Protein 4MN7 (pdb70)

CATH classification: 3.30.450.40

Radius of gyration: 21.07 Å; Cα contacts (8 Å, |Δi|>4): 614; chains: 2; bounding box: 35×66×47 Å

Seconda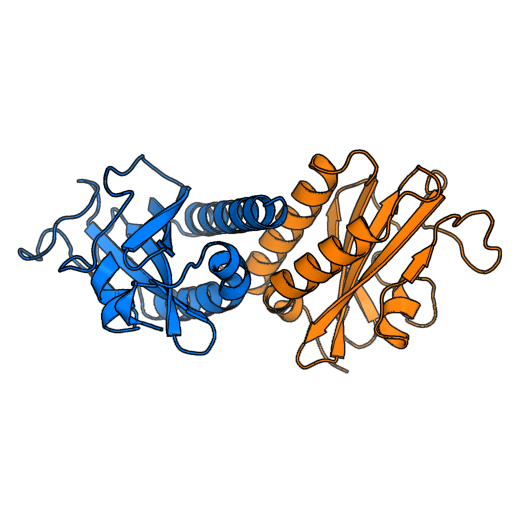ry structure (DSSP, 8-state):
-HHHHHHHHHHHHHHHHHHHH-TT--EEEEEEEETTEEEEEEEESS--S-SEE-SSSSHHHHHHHHTS-EEES-STT-TT---SSTT--EEEEEEEEETTEEEEEEEEEESSTT---HHHHHHHHHHHHHHHHHHHTT-B----GGG-/--HHHHHHHHHHHHHHHHHHH-TT--EEEEEEEETTEEEEEEEESS--S-SEE-TTSHHHHHHHHHTS-EEES-GGG-TT---SSTT--EEEEEEEEETTEEEEEEEEEESSTT---HHHHHHHHHHHHHHHHHHHTT-B--

Organism: Thermoplasma acidophilum (strain ATCC 25905 / DSM 1728 / JCM 9062 / NBRC 15155 / AMRC-C165) (NCBI:txid273075)

B-factor: mean 45.86, std 13.98, range [25.49, 110.36]

InterPro domains:
  IPR003018 GAF domain [PF13185] (11-133)
  IPR029016 GAF-like domain superfamily [G3DSA:3.30.450.40] (1-141)

Nearest PDB structures (foldseek):
  4mn7-assembly1_B  TM=9.964E-01  e=3.707E-28  Thermoplasma acidophilum DSM 1728
  4mmn-assembly2_E  TM=9.813E-01  e=2.007E-27  Thermoplasma acidophilum DSM 1728
  3mmh-assembly1_B  TM=8.942E-01  e=9.524E-12  Neisseria meningitidis 8013
  3ksf-assembly2_D  TM=8.677E-01  e=4.015E-11  Staphylococcus aureus subsp. aureus MRSA252
  3rfb-assembly1_A  TM=8.365E-01  e=2.591E-11  Streptococcus pneumoniae R6

Solvent-accessible surface area: 14097 Å² total

Structure (mmCIF, N/CA/C/O backbone):
data_4MN7
#
_entry.id   4MN7
#
_cell.length_a   120.080
_cell.length_b   120.080
_cell.length_c   66.911
_cell.angle_alpha   90.00
_cell.angle_beta   90.00
_cell.angle_gamma   90.00
#
_symmetry.space_group_name_H-M   'P 41 21 2'
#
loop_
_entity.id
_entity.type
_entity.pdbx_description
1 polymer 'Putative uncharacterized protein Ta0848'
2 non-polymer 'METHIONINE SULFOXIDE'
3 water water
#
loop_
_atom_site.group_PDB
_atom_site.id
_atom_site.type_symbol
_atom_site.label_atom_id
_atom_site.label_alt_id
_atom_site.label_comp_id
_atom_site.label_asym_id
_atom_site.label_entity_id
_atom_site.label_seq_id
_atom_site.pdbx_PDB_ins_code
_atom_site.Cartn_x
_atom_site.Cartn_y
_atom_site.Cartn_z
_atom_site.occupancy
_atom_site.B_iso_or_equiv
_atom_site.auth_seq_id
_atom_site.auth_comp_id
_atom_site.auth_asym_id
_atom_site.auth_atom_id
_atom_site.pdbx_PDB_model_num
ATOM 1 N N . MET A 1 1 ? -29.772 6.399 -8.447 1.00 81.61 1 MET A N 1
ATOM 2 C CA . MET A 1 1 ? -30.085 7.876 -8.585 1.00 90.53 1 MET A CA 1
ATOM 3 C C . MET A 1 1 ? -29.410 8.762 -7.483 1.00 86.80 1 MET A C 1
ATOM 4 O O . MET A 1 1 ? -29.164 8.345 -6.344 1.00 73.73 1 MET A O 1
ATOM 9 N N . ASP A 1 2 ? -29.073 9.987 -7.868 1.00 91.87 2 ASP A N 1
ATOM 10 C CA . ASP A 1 2 ? -28.711 11.017 -6.902 1.00 82.33 2 ASP A CA 1
ATOM 11 C C . ASP A 1 2 ? -29.856 11.146 -5.867 1.00 67.58 2 ASP A C 1
ATOM 12 O O . ASP A 1 2 ? -29.572 11.105 -4.663 1.00 51.78 2 ASP A O 1
ATOM 17 N N . LEU A 1 3 ? -31.116 11.254 -6.342 1.00 65.05 3 LEU A N 1
ATOM 18 C CA . LEU A 1 3 ? -32.343 11.200 -5.479 1.00 60.82 3 LEU A CA 1
ATOM 19 C C . LEU A 1 3 ? -32.555 9.951 -4.619 1.00 55.52 3 LEU A C 1
ATOM 20 O O . LEU A 1 3 ? -33.050 10.063 -3.470 1.00 45.63 3 LEU A O 1
ATOM 25 N N . LYS A 1 4 ? -32.253 8.769 -5.167 1.00 46.04 4 LYS A N 1
ATOM 26 C CA . LYS A 1 4 ? -32.244 7.577 -4.347 1.00 39.02 4 LYS A CA 1
ATOM 27 C C . LYS A 1 4 ? -31.216 7.674 -3.281 1.00 37.92 4 LYS A C 1
ATOM 28 O O . LYS A 1 4 ? -31.454 7.244 -2.151 1.00 35.53 4 LYS A O 1
ATOM 34 N N . GLU A 1 5 ? -30.024 8.183 -3.593 1.00 37.87 5 GLU A N 1
ATOM 35 C CA . GLU A 1 5 ? -29.047 8.271 -2.541 1.00 43.31 5 GLU A CA 1
ATOM 36 C C . GLU A 1 5 ? -29.429 9.352 -1.519 1.00 43.26 5 GLU A C 1
ATOM 37 O O . GLU A 1 5 ? -29.187 9.181 -0.356 1.00 41.69 5 GLU A O 1
ATOM 43 N N . PHE A 1 6 ? -30.063 10.430 -1.968 1.00 41.49 6 PHE A N 1
ATOM 44 C CA . PHE A 1 6 ? -30.599 11.424 -1.074 1.00 38.37 6 PHE A CA 1
ATOM 45 C C . PHE A 1 6 ? -31.685 10.795 -0.168 1.00 36.26 6 PHE A C 1
ATOM 46 O O . PHE A 1 6 ? -31.615 10.906 1.045 1.00 37.20 6 PHE A O 1
ATOM 54 N N . ALA A 1 7 ? -32.602 10.047 -0.772 1.00 36.85 7 ALA A N 1
ATOM 55 C CA . ALA A 1 7 ? -33.650 9.372 -0.016 1.00 36.65 7 ALA A CA 1
ATOM 56 C C . ALA A 1 7 ? -33.084 8.413 0.981 1.00 38.85 7 ALA A C 1
ATOM 57 O O . ALA A 1 7 ? -33.578 8.308 2.136 1.00 37.54 7 ALA A O 1
ATOM 59 N N . ARG A 1 8 ? -32.066 7.672 0.568 1.00 34.94 8 ARG A N 1
ATOM 60 C CA . ARG A 1 8 ? -31.491 6.703 1.508 1.00 35.11 8 ARG A CA 1
ATOM 61 C C . ARG A 1 8 ? -30.852 7.381 2.698 1.00 36.55 8 ARG A C 1
ATOM 62 O O . ARG A 1 8 ? -30.960 6.851 3.820 1.00 37.07 8 ARG A O 1
ATOM 70 N N . SER A 1 9 ? -30.203 8.559 2.494 1.00 40.70 9 SER A N 1
ATOM 71 C CA . SER A 1 9 ? -29.629 9.267 3.644 1.00 37.74 9 SER A CA 1
ATOM 72 C C . SER A 1 9 ? -30.739 9.813 4.580 1.00 37.70 9 SER A C 1
ATOM 73 O O . SER A 1 9 ? -30.564 9.802 5.800 1.00 36.88 9 SER A O 1
ATOM 76 N N . GLN A 1 10 ? -31.860 10.278 4.020 1.00 35.28 10 GLN A N 1
ATOM 77 C CA . GLN A 1 10 ? -33.034 10.645 4.851 1.00 34.25 10 GLN A CA 1
ATOM 78 C C . GLN A 1 10 ? -33.529 9.479 5.687 1.00 33.11 10 GLN A C 1
ATOM 79 O O . GLN A 1 10 ? -33.753 9.609 6.871 1.00 31.29 10 GLN A O 1
ATOM 85 N N . MET A 1 11 ? -33.721 8.327 5.064 1.00 34.11 11 MET A N 1
ATOM 86 C CA . MET A 1 11 ? -34.209 7.131 5.778 1.00 34.49 11 MET A CA 1
ATOM 87 C C . MET A 1 11 ? -33.230 6.722 6.860 1.00 30.31 11 MET A C 1
ATOM 88 O O . MET A 1 11 ? -33.586 6.363 7.986 1.00 31.63 11 MET A O 1
ATOM 93 N N . GLN A 1 12 ? -31.973 6.763 6.505 1.00 34.70 12 GLN A N 1
ATOM 94 C CA . GLN A 1 12 ? -30.915 6.486 7.475 1.00 38.03 12 GLN A CA 1
ATOM 95 C C . GLN A 1 12 ? -30.941 7.418 8.697 1.00 38.16 12 GLN A C 1
ATOM 96 O O . GLN A 1 12 ? -30.930 6.978 9.864 1.00 38.62 12 GLN A O 1
ATOM 102 N N . ALA A 1 13 ? -31.076 8.711 8.424 1.00 36.56 13 ALA A N 1
ATOM 103 C CA . ALA A 1 13 ? -31.218 9.733 9.495 1.00 40.60 13 ALA A CA 1
ATOM 104 C C . ALA A 1 13 ? -32.502 9.471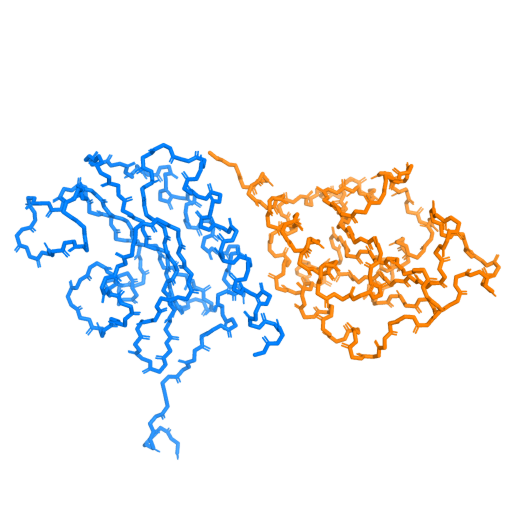 10.306 1.00 35.37 13 ALA A C 1
ATOM 105 O O . ALA A 1 13 ? -32.491 9.582 11.524 1.00 32.39 13 ALA A O 1
ATOM 107 N N . ALA A 1 14 ? -33.589 9.085 9.639 1.00 33.32 14 ALA A N 1
ATOM 108 C CA . ALA A 1 14 ? -34.815 8.702 10.381 1.00 34.63 14 ALA A CA 1
ATOM 109 C C . ALA A 1 14 ? -34.596 7.485 11.323 1.00 31.40 14 ALA A C 1
ATOM 110 O O . ALA A 1 14 ? -35.040 7.463 12.483 1.00 31.01 14 ALA A O 1
ATOM 112 N N . CYS A 1 15 ? -33.938 6.443 10.828 1.00 30.41 15 CYS A N 1
ATOM 113 C CA . CYS A 1 15 ? -33.634 5.275 11.704 1.00 34.06 15 CYS A CA 1
ATOM 114 C C . CYS A 1 15 ? -32.765 5.713 12.896 1.00 36.38 15 CYS A C 1
ATOM 115 O O . CYS A 1 15 ? -32.953 5.276 13.975 1.00 38.14 15 CYS A O 1
ATOM 118 N N . GLN A 1 16 ? -31.840 6.638 12.683 1.00 42.31 16 GLN A N 1
ATOM 119 C CA . GLN A 1 16 ? -30.954 7.096 13.731 1.00 40.93 16 GLN A CA 1
ATOM 120 C C . GLN A 1 16 ? -31.743 7.890 14.777 1.00 40.77 16 GLN A C 1
ATOM 121 O O . GLN A 1 16 ? -31.629 7.624 15.965 1.00 35.26 16 GLN A O 1
ATOM 127 N N . TYR A 1 17 ? -32.520 8.889 14.347 1.00 31.07 17 TYR A N 1
ATOM 128 C CA . TYR A 1 17 ? -33.413 9.545 15.255 1.00 32.46 17 TYR A CA 1
ATOM 129 C C . TYR A 1 17 ? -34.301 8.564 16.017 1.00 33.08 17 TYR A C 1
ATOM 130 O O . TYR A 1 17 ? -34.447 8.619 17.245 1.00 35.42 17 TYR A O 1
ATOM 139 N N . LEU A 1 18 ? -34.931 7.640 15.313 1.00 35.08 18 LEU A N 1
ATOM 140 C CA . LEU A 1 18 ? -35.828 6.709 16.025 1.00 32.73 18 LEU A CA 1
ATOM 141 C C . LEU A 1 18 ? -35.118 5.903 17.132 1.00 34.77 18 LEU A C 1
ATOM 142 O O . LEU A 1 18 ? -35.674 5.638 18.196 1.00 33.40 18 LEU A O 1
ATOM 147 N N . LYS A 1 19 ? -33.909 5.467 16.837 1.00 40.30 19 LYS A N 1
ATOM 148 C CA . LYS A 1 19 ? -33.161 4.628 17.770 1.00 39.25 19 LYS A CA 1
ATOM 149 C C . LYS A 1 19 ? -32.572 5.448 18.906 1.00 38.41 19 LYS A C 1
ATOM 150 O O . LYS A 1 19 ? -32.744 5.119 20.060 1.00 40.66 19 LYS A O 1
ATOM 156 N N . GLU A 1 20 ? -31.931 6.562 18.589 1.00 46.28 20 GLU A N 1
ATOM 157 C CA . GLU A 1 20 ? -31.430 7.490 19.639 1.00 44.32 20 GLU A CA 1
ATOM 158 C C . GLU A 1 20 ? -32.515 8.084 20.509 1.00 43.63 20 GLU A C 1
ATOM 159 O O . GLU A 1 20 ? -32.279 8.345 21.661 1.00 45.53 20 GLU A O 1
ATOM 165 N N . LYS A 1 21 ? -33.685 8.408 19.977 1.00 43.08 21 LYS A N 1
ATOM 166 C CA . LYS A 1 21 ? -34.643 9.115 20.844 1.00 38.86 21 LYS A CA 1
ATOM 167 C C . LYS A 1 21 ? -35.551 8.256 21.620 1.00 38.74 21 LYS A C 1
ATOM 168 O O . LYS A 1 21 ? -36.328 8.774 22.401 1.00 39.25 21 LYS A O 1
ATOM 174 N N . ASN A 1 22 ? -35.493 6.951 21.421 1.00 34.63 22 ASN A N 1
ATOM 175 C CA . ASN A 1 22 ? -36.440 6.075 22.105 1.00 38.48 22 ASN A CA 1
ATOM 176 C C . ASN A 1 22 ? -35.636 4.983 22.756 1.00 42.01 22 ASN A C 1
ATOM 177 O O . ASN A 1 22 ? -34.966 4.208 22.076 1.00 48.03 22 ASN A O 1
ATOM 182 N N . PRO A 1 23 ? -35.672 4.930 24.085 1.00 52.90 23 PRO A N 1
ATOM 183 C CA . PRO A 1 23 ? -34.816 3.990 24.818 1.00 49.14 23 PRO A CA 1
ATOM 184 C C . PRO A 1 23 ? -35.109 2.508 24.576 1.00 38.53 23 PRO A C 1
ATOM 185 O O . PRO A 1 23 ? -34.217 1.702 24.696 1.00 42.51 23 PRO A O 1
ATOM 189 N N . LYS A 1 24 ? -36.339 2.158 24.257 1.00 44.99 24 LYS A N 1
ATOM 190 C CA . LYS A 1 24 ? -36.702 0.763 24.003 1.00 42.62 24 LYS A CA 1
ATOM 191 C C . LYS A 1 24 ? -36.487 0.330 22.537 1.00 41.85 24 LYS A C 1
ATOM 192 O O . LYS A 1 24 ? -36.668 -0.833 22.205 1.00 49.29 24 LYS A O 1
ATOM 198 N N . TYR A 1 25 ? -36.159 1.263 21.647 1.00 46.10 25 TYR A N 1
ATOM 199 C CA . TYR A 1 25 ? -36.050 0.941 20.231 1.00 38.54 25 TYR A CA 1
ATOM 200 C C . TYR A 1 25 ? -34.632 0.503 20.014 1.00 38.61 25 TYR A C 1
ATOM 201 O O . TYR A 1 25 ? -33.751 1.327 20.065 1.00 37.94 25 TYR A O 1
ATOM 210 N N . ASP A 1 26 ? -34.409 -0.795 19.761 1.00 35.50 26 ASP A N 1
ATOM 211 C CA . ASP A 1 26 ? -33.052 -1.345 19.618 1.00 35.52 26 ASP A CA 1
ATOM 212 C C . ASP A 1 26 ? -32.570 -1.602 18.202 1.00 39.90 26 ASP A C 1
ATOM 213 O O . ASP A 1 26 ? -31.396 -1.636 17.994 1.00 37.38 26 ASP A O 1
ATOM 218 N N . TRP A 1 27 ? -33.487 -1.737 17.230 1.00 39.77 27 TRP A N 1
ATOM 219 C CA . TRP A 1 27 ? -33.175 -1.921 15.836 1.00 33.24 27 TRP A CA 1
ATOM 220 C C . TRP A 1 27 ? -34.282 -1.215 15.065 1.00 31.12 27 TRP A C 1
ATOM 221 O O . TRP A 1 27 ? -35.448 -1.379 15.346 1.00 35.33 27 TRP A O 1
ATOM 232 N N . VAL A 1 28 ? -33.893 -0.400 14.114 1.00 34.01 28 VAL A N 1
ATOM 233 C CA . VAL A 1 28 ? -34.804 0.279 13.249 1.00 30.82 28 VAL A CA 1
ATOM 234 C C . VAL A 1 28 ? -34.424 0.090 11.804 1.00 34.75 28 VAL A C 1
ATOM 235 O O . VAL A 1 28 ? -33.292 0.319 11.423 1.00 34.70 28 VAL A O 1
ATOM 239 N N . GLY A 1 29 ? -35.389 -0.316 11.007 1.00 32.42 29 GLY A N 1
ATOM 240 C CA . GLY A 1 29 ? -35.184 -0.464 9.576 1.00 36.28 29 GLY A CA 1
ATOM 241 C C . GLY A 1 29 ? -36.349 -0.098 8.695 1.00 33.26 29 GLY A C 1
ATOM 242 O O . GLY A 1 29 ? -37.509 -0.177 9.102 1.00 31.76 29 GLY A O 1
ATOM 243 N N . PHE A 1 30 ? -36.008 0.297 7.466 1.00 33.09 30 PHE A N 1
ATOM 244 C CA . PHE A 1 30 ? -36.949 0.493 6.436 1.00 34.28 30 PHE A CA 1
ATOM 245 C C . PHE A 1 30 ? -36.786 -0.613 5.411 1.00 36.36 30 PHE A C 1
ATOM 246 O O . PHE A 1 30 ? -35.698 -0.762 4.757 1.00 33.54 30 PHE A O 1
ATOM 254 N N . TYR A 1 31 ? -37.892 -1.335 5.239 1.00 30.65 31 TYR A N 1
ATOM 255 C CA . TYR A 1 31 ? -38.035 -2.281 4.172 1.00 34.34 31 TYR A CA 1
ATOM 256 C C . TYR A 1 31 ? -38.904 -1.685 3.116 1.00 32.88 31 TYR A C 1
ATOM 257 O O . TYR A 1 31 ? -39.913 -1.052 3.439 1.00 31.06 31 TYR A O 1
ATOM 266 N N . VAL A 1 32 ? -38.542 -1.911 1.854 1.00 31.18 32 VAL A N 1
ATOM 267 C CA . VAL A 1 32 ? -39.311 -1.344 0.766 1.00 31.58 32 VAL A CA 1
ATOM 268 C C . VAL A 1 32 ? -39.686 -2.431 -0.208 1.00 30.68 32 VAL A C 1
ATOM 269 O O . VAL A 1 32 ? -38.891 -3.337 -0.419 1.00 32.96 32 VAL A O 1
ATOM 273 N N . LEU A 1 33 ? -40.878 -2.340 -0.804 1.00 29.97 33 LEU A N 1
ATOM 274 C CA . LEU A 1 33 ? -41.312 -3.335 -1.805 1.00 32.38 33 LEU A CA 1
ATOM 275 C C . LEU A 1 33 ? -40.692 -3.051 -3.144 1.00 32.54 33 LEU A C 1
ATOM 276 O O . LEU A 1 33 ? -40.853 -1.952 -3.693 1.00 29.07 33 LEU A O 1
ATOM 281 N N . GLU A 1 34 ? -39.948 -4.036 -3.658 1.00 32.09 34 GLU A N 1
ATOM 282 C CA . GLU A 1 34 ? -39.257 -3.914 -4.890 1.00 35.92 34 GLU A CA 1
ATOM 283 C C . GLU A 1 34 ? -39.564 -5.206 -5.607 1.00 39.90 34 GLU A C 1
ATOM 284 O O . GLU A 1 34 ? -39.228 -6.260 -5.082 1.00 33.15 34 GLU A O 1
ATOM 290 N N . HIS A 1 35 ? -40.265 -5.122 -6.735 1.00 39.53 35 HIS A N 1
ATOM 291 C CA . HIS A 1 35 ? -40.667 -6.300 -7.536 1.00 37.01 35 HIS A CA 1
ATOM 292 C C . HIS A 1 35 ? -41.337 -7.390 -6.693 1.00 38.76 35 HIS A C 1
ATOM 293 O O . HIS A 1 35 ? -41.090 -8.602 -6.843 1.00 39.74 35 HIS A O 1
ATOM 300 N N . GLY A 1 36 ? -42.180 -6.954 -5.785 1.00 33.74 36 GLY A N 1
ATOM 301 C CA . GLY A 1 36 ? -43.018 -7.890 -5.032 1.00 35.92 36 GLY A CA 1
ATOM 302 C C . GLY A 1 36 ? -42.331 -8.581 -3.890 1.00 36.51 36 GLY A C 1
ATOM 303 O O . GLY A 1 36 ? -42.857 -9.518 -3.340 1.00 34.74 36 GLY A O 1
ATOM 304 N N . LYS A 1 37 ? -41.157 -8.093 -3.518 1.00 31.63 37 LYS A N 1
ATOM 305 C CA . LYS A 1 37 ? -40.490 -8.553 -2.348 1.00 34.79 37 LYS A CA 1
ATOM 306 C C . LYS A 1 37 ? -39.941 -7.394 -1.506 1.00 32.98 37 LYS A C 1
ATOM 307 O O . LYS A 1 37 ? -39.548 -6.325 -2.030 1.00 36.67 37 LYS A O 1
ATOM 313 N N . LEU A 1 38 ? -39.908 -7.588 -0.200 1.00 30.72 38 LEU A N 1
ATOM 314 C CA . LEU A 1 38 ? -39.347 -6.600 0.703 1.00 34.21 38 LEU A CA 1
ATOM 315 C C . LEU A 1 38 ? -37.813 -6.577 0.629 1.00 37.83 38 LEU A C 1
ATOM 316 O O . LEU A 1 38 ? -37.185 -7.615 0.717 1.00 37.29 38 LEU A O 1
ATOM 321 N N . LYS A 1 39 ? -37.241 -5.369 0.537 1.00 34.93 39 LYS A N 1
ATOM 322 C CA . LYS A 1 39 ? -35.823 -5.150 0.544 1.00 35.71 39 LYS A CA 1
ATOM 323 C C . LYS A 1 39 ? -35.402 -4.125 1.589 1.00 35.21 39 LYS A C 1
ATOM 324 O O . LYS A 1 39 ? -35.858 -3.033 1.564 1.00 34.51 39 LYS A O 1
ATOM 330 N N . LEU A 1 40 ? -34.514 -4.485 2.495 1.00 33.63 40 LEU A N 1
ATOM 331 C CA . LEU A 1 40 ? -34.010 -3.517 3.489 1.00 33.96 40 LEU A CA 1
ATOM 332 C C . LEU A 1 40 ? -33.167 -2.453 2.814 1.00 34.34 40 LEU A C 1
ATOM 333 O O . LEU A 1 40 ? -32.149 -2.747 2.210 1.00 37.93 40 LEU A O 1
ATOM 338 N N . GLU A 1 41 ? -33.581 -1.197 2.882 1.00 32.15 41 GLU A N 1
ATOM 339 C CA . GLU A 1 41 ? -32.793 -0.149 2.270 1.00 31.67 41 GLU A CA 1
ATOM 340 C C . GLU A 1 41 ? -32.071 0.791 3.264 1.00 32.69 41 GLU A C 1
ATOM 341 O O . GLU A 1 41 ? -31.200 1.535 2.886 1.00 34.72 41 GLU A O 1
ATOM 347 N N . ALA A 1 42 ? -32.443 0.748 4.516 1.00 34.11 42 ALA A N 1
ATOM 348 C CA . ALA A 1 42 ? -31.746 1.489 5.544 1.00 33.48 42 ALA A CA 1
ATOM 349 C C . ALA A 1 42 ? -32.087 0.882 6.869 1.00 32.82 42 ALA A C 1
ATOM 350 O O . ALA A 1 42 ? -33.231 0.390 7.087 1.00 35.12 42 ALA A O 1
ATOM 352 N N . PHE A 1 43 ? -31.115 0.921 7.776 1.00 32.96 43 PHE A N 1
ATOM 353 C CA . PHE A 1 43 ? -31.313 0.520 9.172 1.00 38.16 43 PHE A CA 1
ATOM 354 C C . PHE A 1 43 ? -30.242 1.047 10.110 1.00 39.96 43 PHE A C 1
ATOM 355 O O . PHE A 1 43 ? -29.132 1.296 9.695 1.00 39.25 43 PHE A O 1
ATOM 363 N N . VAL A 1 44 ? -30.573 1.109 11.384 1.00 37.21 44 VAL A N 1
ATOM 364 C CA . VAL A 1 44 ? -29.581 1.288 12.424 1.00 40.77 44 VAL A CA 1
ATOM 365 C C . VAL A 1 44 ? -29.720 0.189 13.414 1.00 39.29 44 VAL A C 1
ATOM 366 O O . VAL A 1 44 ? -30.840 -0.188 13.813 1.00 38.09 44 VAL A O 1
ATOM 370 N N . GLY A 1 45 ? -28.564 -0.323 13.823 1.00 39.97 45 GLY A N 1
ATOM 371 C CA . GLY A 1 45 ? -28.457 -1.375 14.841 1.00 34.72 45 GLY A CA 1
ATOM 372 C C . GLY A 1 45 ? -27.600 -2.526 14.313 1.00 36.40 45 GLY A C 1
ATOM 373 O O . GLY A 1 45 ? -26.918 -2.384 13.305 1.00 45.60 45 GLY A O 1
ATOM 374 N N . GLU A 1 46 ? -27.701 -3.675 14.960 1.00 42.19 46 GLU A N 1
ATOM 375 C CA . GLU A 1 46 ? -26.973 -4.900 14.575 1.00 48.18 46 GLU A CA 1
ATOM 376 C C . GLU A 1 46 ? -27.391 -5.395 13.172 1.00 53.80 46 GLU A C 1
ATOM 377 O O . GLU A 1 46 ? -28.536 -5.193 12.729 1.00 49.01 46 GLU A O 1
ATOM 383 N N . LYS A 1 47 ? -26.477 -6.080 12.494 1.00 56.60 47 LYS A N 1
ATOM 384 C CA . LYS A 1 47 ? -26.724 -6.653 11.173 1.00 49.75 47 LYS A CA 1
ATOM 385 C C . LYS A 1 47 ? -27.789 -7.685 11.184 1.00 46.25 47 LYS A C 1
ATOM 386 O O . LYS A 1 47 ? -27.809 -8.556 12.055 1.00 49.11 47 LYS A O 1
ATOM 392 N N . THR A 1 48 ? -28.694 -7.626 10.222 1.00 39.91 48 THR A N 1
ATOM 393 C CA . THR A 1 48 ? -29.730 -8.675 10.156 1.00 43.24 48 THR A CA 1
ATOM 394 C C . THR A 1 48 ? -29.403 -9.593 9.009 1.00 39.79 48 THR A C 1
ATOM 395 O O . THR A 1 48 ? -28.763 -9.182 8.053 1.00 43.24 48 THR A O 1
ATOM 399 N N . ASP A 1 49 ? -29.839 -10.831 9.116 1.00 41.96 49 ASP A N 1
ATOM 400 C CA . ASP A 1 49 ? -29.740 -11.779 8.012 1.00 48.40 49 ASP A CA 1
ATOM 401 C C . ASP A 1 49 ? -30.911 -11.643 7.016 1.00 53.57 49 ASP A C 1
ATOM 402 O O . ASP A 1 49 ? -30.864 -12.217 5.919 1.00 51.65 49 ASP A O 1
ATOM 407 N N . HIS A 1 50 ? -31.958 -10.898 7.409 1.00 41.29 50 HIS A N 1
ATOM 408 C CA . HIS A 1 50 ? -33.161 -10.818 6.626 1.00 44.88 50 HIS A CA 1
ATOM 409 C C . HIS A 1 50 ? -33.215 -9.526 5.888 1.00 41.10 50 HIS A C 1
ATOM 410 O O . HIS A 1 50 ? -33.873 -8.575 6.322 1.00 38.55 50 HIS A O 1
ATOM 417 N N . VAL A 1 51 ? -32.496 -9.521 4.784 1.00 37.65 51 VAL A N 1
ATOM 418 C CA . VAL A 1 51 ? -32.355 -8.378 3.908 1.00 36.83 51 VAL A CA 1
ATOM 419 C C . VAL A 1 51 ? -33.425 -8.376 2.825 1.00 35.27 51 VAL A C 1
ATOM 420 O O . VAL A 1 51 ? -33.857 -7.292 2.430 1.00 38.02 51 VAL A O 1
ATOM 424 N N . GLU A 1 52 ? -33.782 -9.569 2.310 1.00 34.16 52 GLU A N 1
ATOM 425 C CA . GLU A 1 52 ? -34.905 -9.733 1.362 1.00 38.09 52 GLU A CA 1
ATOM 426 C C . GLU A 1 52 ? -35.920 -10.637 1.998 1.00 39.17 52 GLU A C 1
ATOM 427 O O . GLU A 1 52 ? -35.567 -11.695 2.529 1.00 38.62 52 GLU A O 1
ATOM 433 N N . ILE A 1 53 ? -37.176 -10.209 1.992 1.00 34.02 53 ILE A N 1
ATOM 434 C CA . ILE A 1 53 ? -38.273 -10.985 2.626 1.00 36.55 53 ILE A CA 1
ATOM 435 C C . ILE A 1 53 ? -39.395 -11.175 1.639 1.00 37.16 53 ILE A C 1
ATOM 436 O O . ILE A 1 53 ? -40.035 -10.227 1.210 1.00 32.57 53 ILE A O 1
ATOM 441 N N . ASN A 1 54 ? -39.600 -12.428 1.274 1.00 33.71 54 ASN A N 1
ATOM 442 C CA . ASN A 1 54 ? -40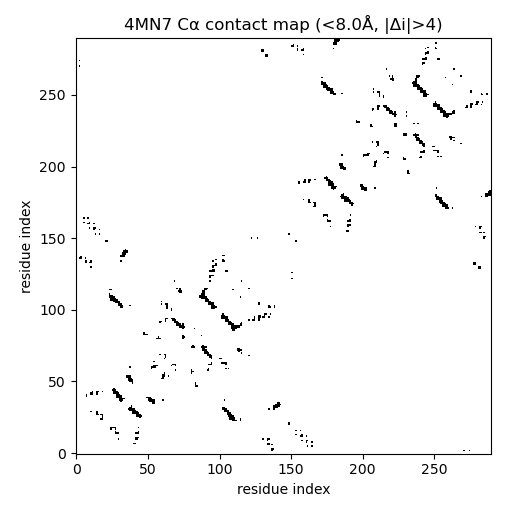.721 -12.816 0.446 1.00 32.55 54 ASN A CA 1
ATOM 443 C C . ASN A 1 54 ? -41.998 -12.687 1.228 1.00 33.36 54 ASN A C 1
ATOM 444 O O . ASN A 1 54 ? -42.001 -12.812 2.424 1.00 36.00 54 ASN A O 1
ATOM 449 N N . LEU A 1 55 ? -43.066 -12.259 0.566 1.00 36.02 55 LEU A N 1
ATOM 450 C CA . LEU A 1 55 ? -44.371 -12.129 1.186 1.00 36.56 55 LEU A CA 1
ATOM 451 C C . LEU A 1 55 ? -44.773 -13.469 1.775 1.00 39.71 55 LEU A C 1
ATOM 452 O O . LEU A 1 55 ? -44.882 -14.475 1.092 1.00 37.28 55 LEU A O 1
ATOM 457 N N . GLY A 1 56 ? -44.886 -13.508 3.081 1.00 46.73 56 GLY A N 1
ATOM 458 C CA . GLY A 1 56 ? -44.955 -14.748 3.789 1.00 45.93 56 GLY A CA 1
ATOM 459 C C . GLY A 1 56 ? -45.718 -14.649 5.075 1.00 48.54 56 GLY A C 1
ATOM 460 O O . GLY A 1 56 ? -46.693 -13.926 5.160 1.00 56.13 56 GLY A O 1
ATOM 461 N N . ASP A 1 57 ? -45.233 -15.382 6.063 1.00 47.77 57 ASP A N 1
ATOM 462 C CA . ASP A 1 57 ? -45.806 -15.440 7.425 1.00 63.33 57 ASP A CA 1
ATOM 463 C C . ASP A 1 57 ? -45.248 -14.497 8.512 1.00 58.70 57 ASP A C 1
ATOM 464 O O . ASP A 1 57 ? -45.934 -14.333 9.514 1.00 59.01 57 ASP A O 1
ATOM 469 N N . GLY A 1 58 ? -44.041 -13.921 8.340 1.00 51.67 58 GLY A N 1
ATOM 470 C CA . GLY A 1 58 ? -43.439 -13.049 9.353 1.00 47.07 58 GLY A CA 1
ATOM 471 C C . GLY A 1 58 ? -44.211 -11.749 9.610 1.00 47.01 58 GLY A C 1
ATOM 472 O O . GLY A 1 58 ? -45.143 -11.382 8.871 1.00 41.37 58 GLY A O 1
ATOM 473 N N . LEU A 1 59 ? -43.831 -11.026 10.656 1.00 45.12 59 LEU A N 1
ATOM 474 C CA . LEU A 1 59 ? -44.466 -9.739 10.928 1.00 42.09 59 LEU A CA 1
ATOM 475 C C . LEU A 1 59 ? -44.153 -8.734 9.798 1.00 36.34 59 LEU A C 1
ATOM 476 O O . LEU A 1 59 ? -44.945 -7.890 9.459 1.00 36.23 59 LEU A O 1
ATOM 481 N N . CYS A 1 60 ? -42.972 -8.802 9.238 1.00 32.37 60 CYS A N 1
ATOM 482 C CA . CYS A 1 60 ? -42.635 -7.864 8.200 1.00 34.17 60 CYS A CA 1
ATOM 483 C C . CYS A 1 60 ? -43.656 -8.019 7.028 1.00 36.04 60 CYS A C 1
ATOM 484 O O . CYS A 1 60 ? -44.130 -7.043 6.444 1.00 39.10 60 CYS A O 1
ATOM 487 N N . SER A 1 61 ? -44.010 -9.237 6.664 1.00 37.23 61 SER A N 1
ATOM 488 C CA . SER A 1 61 ? -44.947 -9.412 5.560 1.00 33.65 61 SER A CA 1
ATOM 489 C C . SER A 1 61 ? -46.303 -8.992 5.948 1.00 32.97 61 SER A C 1
ATOM 490 O O . SER A 1 61 ? -47.053 -8.402 5.135 1.00 33.17 61 SER A O 1
ATOM 493 N N . LEU A 1 62 ? -46.652 -9.360 7.178 1.00 27.83 62 LEU A N 1
ATOM 494 C CA . LEU A 1 62 ? -48.009 -9.141 7.651 1.00 38.61 62 LEU A CA 1
ATOM 495 C C . LEU A 1 62 ? -48.437 -7.680 7.515 1.00 34.13 62 LEU A C 1
ATOM 496 O O . LEU A 1 62 ? -49.557 -7.425 7.099 1.00 36.59 62 LEU A O 1
ATOM 501 N N . ALA A 1 63 ? -47.547 -6.732 7.824 1.00 32.94 63 ALA A N 1
ATOM 502 C CA . ALA A 1 63 ? -47.956 -5.322 7.807 1.00 33.52 63 ALA A CA 1
ATOM 503 C C . ALA A 1 63 ? -48.344 -4.884 6.398 1.00 35.32 63 ALA A C 1
ATOM 504 O O . ALA A 1 63 ? -49.213 -4.080 6.194 1.00 30.85 63 ALA A O 1
ATOM 506 N N . VAL A 1 64 ? -47.616 -5.386 5.433 1.00 32.84 64 VAL A N 1
ATOM 507 C CA . VAL A 1 64 ? -47.852 -5.040 4.066 1.00 31.91 64 VAL A CA 1
ATOM 508 C C . VAL A 1 64 ? -49.069 -5.797 3.586 1.00 35.89 64 VAL A C 1
ATOM 509 O O . VAL A 1 64 ? -49.840 -5.242 2.844 1.00 32.65 64 VAL A O 1
ATOM 513 N N . LEU A 1 65 ? -49.258 -7.045 4.014 1.00 33.51 65 LEU A N 1
ATOM 514 C CA . LEU A 1 65 ? -50.334 -7.861 3.467 1.00 36.48 65 LEU A CA 1
ATOM 515 C C . LEU A 1 65 ? -51.652 -7.382 4.060 1.00 36.06 65 LEU A C 1
ATOM 516 O O . LEU A 1 65 ? -52.616 -7.295 3.364 1.00 33.87 65 LEU A O 1
ATOM 521 N N . LYS A 1 66 ? -51.674 -7.057 5.346 1.00 33.97 66 LYS A N 1
ATOM 522 C CA . LYS A 1 66 ? -52.858 -6.557 5.990 1.00 39.35 66 LYS A CA 1
ATOM 523 C C . LYS A 1 66 ? -52.989 -5.058 5.743 1.00 37.90 66 LYS A C 1
ATOM 524 O O . LYS A 1 66 ? -53.998 -4.512 6.029 1.00 37.80 66 LYS A O 1
ATOM 530 N N . ASN A 1 67 ? -51.934 -4.380 5.313 1.00 36.77 67 ASN A N 1
ATOM 531 C CA . ASN A 1 67 ? -51.909 -2.911 5.313 1.00 34.29 67 ASN A CA 1
ATOM 532 C C . ASN A 1 67 ? -52.261 -2.285 6.638 1.00 34.44 67 ASN A C 1
ATOM 533 O O . ASN A 1 67 ? -53.044 -1.388 6.710 1.00 35.65 67 ASN A O 1
ATOM 538 N N . ASP A 1 68 ? -51.592 -2.688 7.691 1.00 35.17 68 ASP A N 1
ATOM 539 C CA . ASP A 1 68 ? -51.898 -2.154 9.012 1.00 35.90 68 ASP A CA 1
ATOM 540 C C . ASP A 1 68 ? -50.696 -2.422 9.895 1.00 32.75 68 ASP A C 1
ATOM 541 O O . ASP A 1 68 ? -49.849 -3.261 9.555 1.00 34.08 68 ASP A O 1
ATOM 546 N N . ILE A 1 69 ? -50.651 -1.790 11.051 1.00 35.59 69 ILE A N 1
ATOM 547 C CA . ILE A 1 69 ? -49.610 -2.014 12.022 1.00 34.96 69 ILE A CA 1
ATOM 548 C C . ILE A 1 69 ? -49.683 -3.419 12.558 1.00 37.55 69 ILE A C 1
ATOM 549 O O . ILE A 1 69 ? -50.755 -3.943 12.839 1.00 33.47 69 ILE A O 1
ATOM 554 N N . VAL A 1 70 ? -48.521 -4.027 12.733 1.00 33.63 70 VAL A N 1
ATOM 555 C CA . VAL A 1 70 ? -48.464 -5.330 13.413 1.00 34.09 70 VAL A CA 1
ATOM 556 C C . VAL A 1 70 ? -47.571 -5.072 14.596 1.00 34.56 70 VAL A C 1
ATOM 557 O O . VAL A 1 70 ? -46.404 -4.639 14.442 1.00 38.24 70 VAL A O 1
ATOM 561 N N . ASN A 1 71 ? -48.067 -5.389 15.768 1.00 34.76 71 ASN A N 1
ATOM 562 C CA . ASN A 1 71 ? -47.317 -5.079 16.997 1.00 41.18 71 ASN A CA 1
ATOM 563 C C . ASN A 1 71 ? -47.305 -6.321 17.823 1.00 45.21 71 ASN A C 1
ATOM 564 O O . ASN A 1 71 ? -48.328 -6.622 18.396 1.00 44.16 71 ASN A O 1
ATOM 569 N N . GLU A 1 72 ? -46.157 -7.027 17.873 1.00 43.98 72 GLU A N 1
ATOM 570 C CA . GLU A 1 72 ? -46.005 -8.241 18.697 1.00 39.64 72 GLU A CA 1
ATOM 571 C C . GLU A 1 72 ? -45.408 -7.869 20.057 1.00 37.78 72 GLU A C 1
ATOM 572 O O . GLU A 1 72 ? -44.260 -7.465 20.156 1.00 40.12 72 GLU A O 1
ATOM 578 N N . TYR A 1 73 ? -46.223 -7.978 21.097 1.00 44.64 73 TYR A N 1
ATOM 579 C CA . TYR A 1 73 ? -45.846 -7.623 22.486 1.00 46.93 73 TYR A CA 1
ATOM 580 C C . TYR A 1 73 ? -44.874 -8.624 23.136 1.00 47.17 73 TYR A C 1
ATOM 581 O O . TYR A 1 73 ? -44.123 -8.253 24.080 1.00 43.46 73 TYR A O 1
ATOM 590 N N . ASP A 1 74 ? -44.932 -9.879 22.652 1.00 46.57 74 ASP A N 1
ATOM 591 C CA . ASP A 1 74 ? -44.185 -11.006 23.220 1.00 53.09 74 ASP A CA 1
ATOM 592 C C . ASP A 1 74 ? -43.758 -12.060 22.165 1.00 51.98 74 ASP A C 1
ATOM 593 O O . ASP A 1 74 ? -44.453 -13.080 21.960 1.00 53.70 74 ASP A O 1
ATOM 598 N N . VAL A 1 75 ? -42.644 -11.775 21.495 1.00 49.96 75 VAL A N 1
ATOM 599 C CA . VAL A 1 75 ? -42.129 -12.537 20.352 1.00 58.10 75 VAL A CA 1
ATOM 600 C C . VAL A 1 75 ? -41.785 -13.986 20.725 1.00 60.16 75 VAL A C 1
ATOM 601 O O . VAL A 1 75 ? -42.149 -14.913 20.008 1.00 63.06 75 VAL A O 1
ATOM 605 N N . LYS A 1 76 ? -41.068 -14.161 21.827 1.00 66.85 76 LYS A N 1
ATOM 606 C CA . LYS A 1 76 ? -40.541 -15.466 22.192 1.00 73.53 76 LYS A CA 1
ATOM 607 C C . LYS A 1 76 ? -41.713 -16.359 22.516 1.00 75.00 76 LYS A C 1
ATOM 608 O O . LYS A 1 76 ? -41.753 -17.524 22.105 1.00 76.27 76 LYS A O 1
ATOM 614 N N . SER A 1 77 ? -42.706 -15.799 23.192 1.00 74.31 77 SER A N 1
ATOM 615 C CA . SER A 1 77 ? -43.900 -16.594 23.543 1.00 81.99 77 SER A CA 1
ATOM 616 C C . SER A 1 77 ? -44.961 -16.662 22.389 1.00 73.12 77 SER A C 1
ATOM 617 O O . SER A 1 77 ? -46.124 -17.017 22.601 1.00 75.47 77 SER A O 1
ATOM 620 N N . ASN A 1 78 ? -44.554 -16.317 21.173 1.00 73.21 78 ASN A N 1
ATOM 621 C CA . ASN A 1 78 ? -45.381 -16.533 20.015 1.00 68.94 78 ASN A CA 1
ATOM 622 C C . ASN A 1 78 ? -44.669 -17.591 19.207 1.00 88.31 78 ASN A C 1
ATOM 623 O O . ASN A 1 78 ? -43.678 -17.302 18.506 1.00 84.44 78 ASN A O 1
ATOM 628 N N . PRO A 1 79 ? -45.168 -18.834 19.302 1.00 89.72 79 PRO A N 1
ATOM 629 C CA . PRO A 1 79 ? -44.478 -19.937 18.666 1.00 84.86 79 PRO A CA 1
ATOM 630 C C . PRO A 1 79 ? -44.585 -19.964 17.134 1.00 81.84 79 PRO A C 1
ATOM 631 O O . PRO A 1 79 ? -43.960 -20.834 16.537 1.00 81.28 79 PRO A O 1
ATOM 635 N N . LYS A 1 80 ? -45.335 -19.047 16.506 1.00 70.77 80 LYS A N 1
ATOM 636 C CA . LYS A 1 80 ? -45.423 -19.004 15.028 1.00 72.57 80 LYS A CA 1
ATOM 637 C C . LYS A 1 80 ? -44.397 -18.097 14.339 1.00 70.36 80 LYS A C 1
ATOM 638 O O . LYS A 1 80 ? -44.172 -18.226 13.136 1.00 66.22 80 LYS A O 1
ATOM 644 N N . TYR A 1 81 ? -43.778 -17.184 15.084 1.00 68.59 81 TYR A N 1
ATOM 645 C CA . TYR A 1 81 ? -42.814 -16.245 14.511 1.00 69.29 81 TYR A CA 1
ATOM 646 C C . TYR A 1 81 ? -41.436 -16.321 15.127 1.00 55.28 81 TYR A C 1
ATOM 647 O O . TYR A 1 81 ? -41.301 -16.563 16.322 1.00 56.70 81 TYR A O 1
ATOM 656 N N . LEU A 1 82 ? -40.405 -16.120 14.317 1.00 52.73 82 LEU A N 1
ATOM 657 C CA . LEU A 1 82 ? -39.016 -16.022 14.860 1.00 64.11 82 LEU A CA 1
ATOM 658 C C . LEU A 1 82 ? -38.541 -14.625 14.578 1.00 56.71 82 LEU A C 1
ATOM 659 O O . LEU A 1 82 ? -38.808 -14.094 13.510 1.00 52.21 82 LEU A O 1
ATOM 664 N N . ALA A 1 83 ? -37.818 -14.052 15.526 1.00 59.04 83 ALA A N 1
ATOM 665 C CA . ALA A 1 83 ? -37.156 -12.766 15.306 1.00 62.54 83 ALA A CA 1
ATOM 666 C C . ALA A 1 83 ? -35.834 -12.932 14.560 1.00 53.29 83 ALA A C 1
ATOM 667 O O . ALA A 1 83 ? -35.398 -14.040 14.253 1.00 51.85 83 ALA A O 1
ATOM 669 N N . SER A 1 84 ? -35.238 -11.793 14.242 1.00 43.67 84 SER A N 1
ATOM 670 C CA . SER A 1 84 ? -33.944 -11.712 13.599 1.00 47.21 84 SER A CA 1
ATOM 671 C C . SER A 1 84 ? -32.818 -11.663 14.608 1.00 41.72 84 SER A C 1
ATOM 672 O O . SER A 1 84 ? -31.674 -11.835 14.250 1.00 48.54 84 SER A O 1
ATOM 675 N N . PHE A 1 85 ? -33.145 -11.408 15.868 1.00 43.01 85 PHE A N 1
ATOM 676 C CA . PHE A 1 85 ? -32.156 -11.248 16.917 1.00 42.03 85 PHE A CA 1
ATOM 677 C C . PHE A 1 85 ? -32.676 -11.920 18.149 1.00 45.71 85 PHE A C 1
ATOM 678 O O . PHE A 1 85 ? -33.903 -11.896 18.455 1.00 42.72 85 PHE A O 1
ATOM 686 N N . PRO A 1 86 ? -31.746 -12.584 18.845 1.00 49.76 86 PRO A N 1
ATOM 687 C CA . PRO A 1 86 ? -32.181 -13.384 19.955 1.00 53.42 86 PRO A CA 1
ATOM 688 C C . PRO A 1 86 ? -32.596 -12.511 21.126 1.00 50.62 86 PRO A C 1
ATOM 689 O O . PRO A 1 86 ? -33.496 -12.905 21.896 1.00 54.21 86 PRO A O 1
ATOM 693 N N . SER A 1 87 ? -31.981 -11.327 21.248 1.00 43.35 87 SER A N 1
ATOM 694 C CA . SER A 1 87 ? -32.416 -10.381 22.296 1.00 45.17 87 SER A CA 1
ATOM 695 C C . SER A 1 87 ? -33.838 -9.822 22.144 1.00 50.79 87 SER A C 1
ATOM 696 O O . SER A 1 87 ? -34.428 -9.383 23.119 1.00 45.68 87 SER A O 1
ATOM 699 N N . THR A 1 88 ? -34.428 -9.905 20.953 1.00 49.07 88 THR A N 1
ATOM 700 C CA . THR A 1 88 ? -35.682 -9.222 20.728 1.00 42.45 88 THR A CA 1
ATOM 701 C C . THR A 1 88 ? -36.787 -9.859 21.522 1.00 37.57 88 THR A C 1
ATOM 702 O O . THR A 1 88 ? -37.015 -11.022 21.421 1.00 43.64 88 THR A O 1
ATOM 706 N N . GLN A 1 89 ? -37.535 -9.053 22.253 1.00 36.18 89 GLN A N 1
ATOM 707 C CA . GLN A 1 89 ? -38.741 -9.470 22.893 1.00 37.86 89 GLN A CA 1
ATOM 708 C C . GLN A 1 89 ? -39.954 -8.822 22.364 1.00 36.49 89 GLN A C 1
ATOM 709 O O . GLN A 1 89 ? -41.027 -9.304 22.613 1.00 38.69 89 GLN A O 1
ATOM 715 N N . SER A 1 90 ? -39.842 -7.669 21.699 1.00 40.27 90 SER A N 1
ATOM 716 C CA . SER A 1 90 ? -41.048 -7.126 21.040 1.00 38.00 90 SER A CA 1
ATOM 717 C C . SER A 1 90 ? -40.678 -6.466 19.734 1.00 34.38 90 SER A C 1
ATOM 718 O O . SER A 1 90 ? -39.528 -6.073 19.533 1.00 33.41 90 SER A O 1
ATOM 721 N N . GLU A 1 91 ? -41.655 -6.386 18.838 1.00 37.17 91 GLU A N 1
ATOM 722 C CA . GLU A 1 91 ? -41.416 -5.916 17.503 1.00 38.89 91 GLU A CA 1
ATOM 723 C C . GLU A 1 91 ? -42.700 -5.297 16.907 1.00 40.86 91 GLU A C 1
ATOM 724 O O . GLU A 1 91 ? -43.810 -5.810 17.099 1.00 38.65 91 GLU A O 1
ATOM 730 N N . ILE A 1 92 ? -42.515 -4.180 16.191 1.00 36.31 92 ILE A N 1
ATOM 731 C CA . ILE A 1 92 ? -43.623 -3.456 15.586 1.00 38.09 92 ILE A CA 1
ATOM 732 C C . ILE A 1 92 ? -43.230 -3.174 14.161 1.00 34.52 92 ILE A C 1
ATOM 733 O O . ILE A 1 92 ? -42.070 -2.898 13.864 1.00 32.67 92 ILE A O 1
ATOM 738 N N . VAL A 1 93 ? -44.183 -3.371 13.280 1.00 32.07 93 VAL A N 1
ATOM 739 C CA . VAL A 1 93 ? -43.982 -3.132 11.877 1.00 30.90 93 VAL A CA 1
ATOM 740 C C . VAL A 1 93 ? -45.110 -2.221 11.438 1.00 29.94 93 VAL A C 1
ATOM 741 O O . VAL A 1 93 ? -46.261 -2.557 11.589 1.00 33.78 93 VAL A O 1
ATOM 745 N N . VAL A 1 94 ? -44.747 -1.082 10.870 1.00 32.03 94 VAL A N 1
ATOM 746 C CA . VAL A 1 94 ? -45.708 -0.040 10.552 1.00 30.02 94 VAL A CA 1
ATOM 747 C C . VAL A 1 94 ? -45.627 0.173 9.070 1.00 29.67 94 VAL A C 1
ATOM 748 O O . VAL A 1 94 ? -44.552 0.444 8.570 1.00 34.33 94 VAL A O 1
ATOM 752 N N . PRO A 1 95 ? -46.725 -0.019 8.331 1.00 28.29 95 PRO A N 1
ATOM 753 C CA . PRO A 1 95 ? -46.718 0.157 6.862 1.00 30.72 95 PRO A CA 1
ATOM 754 C C . PRO A 1 95 ? -46.453 1.572 6.430 1.00 32.86 95 PRO A C 1
ATOM 755 O O . PRO A 1 95 ? -46.908 2.504 7.091 1.00 34.01 95 PRO A O 1
ATOM 759 N N . VAL A 1 96 ? -45.709 1.726 5.338 1.00 30.61 96 VAL A N 1
ATOM 760 C CA . VAL A 1 96 ? -45.492 3.043 4.690 1.00 32.09 96 VAL A CA 1
ATOM 761 C C . VAL A 1 96 ? -46.394 3.092 3.488 1.00 32.57 96 VAL A C 1
ATOM 762 O O . VAL A 1 96 ? -46.286 2.258 2.645 1.00 33.32 96 VAL A O 1
ATOM 766 N N . ARG A 1 97 ? -47.340 4.007 3.468 1.00 30.47 97 ARG A N 1
ATOM 767 C CA . ARG A 1 97 ? -48.269 4.096 2.373 1.00 32.22 97 ARG A CA 1
ATOM 768 C C . ARG A 1 97 ? -48.094 5.265 1.376 1.00 31.70 97 ARG A C 1
ATOM 769 O O . ARG A 1 97 ? -47.785 6.427 1.724 1.00 35.55 97 ARG A O 1
ATOM 777 N N . TYR A 1 98 ? -48.362 4.948 0.115 1.00 35.93 98 TYR A N 1
ATOM 778 C CA . TYR A 1 98 ? -48.235 5.911 -0.985 1.00 32.78 98 TYR A CA 1
ATOM 779 C C . TYR A 1 98 ? -49.451 5.734 -1.871 1.00 36.70 98 TYR A C 1
ATOM 780 O O . TYR A 1 98 ? -49.673 4.694 -2.438 1.00 42.92 98 TYR A O 1
ATOM 789 N N . GLN A 1 99 ? -50.286 6.755 -1.896 1.00 41.12 99 GLN A N 1
ATOM 790 C CA . GLN A 1 99 ? -51.580 6.679 -2.556 1.00 47.57 99 GLN A CA 1
ATOM 791 C C . GLN A 1 99 ? -52.432 5.584 -1.970 1.00 44.81 99 GLN A C 1
ATOM 792 O O . GLN A 1 99 ? -52.949 4.794 -2.701 1.00 59.22 99 GLN A O 1
ATOM 798 N N . GLY A 1 100 ? -52.500 5.513 -0.642 1.00 46.33 100 GLY A N 1
ATOM 799 C CA . GLY A 1 100 ? -53.338 4.545 0.053 1.00 47.88 100 GLY A CA 1
ATOM 800 C C . GLY A 1 100 ? -52.843 3.086 0.093 1.00 53.05 100 GLY A C 1
ATOM 801 O O . GLY A 1 100 ? -53.368 2.293 0.876 1.00 56.76 100 GLY A O 1
ATOM 802 N N . GLU A 1 101 ? -51.820 2.761 -0.705 1.00 46.23 101 GLU A N 1
ATOM 803 C CA . GLU A 1 101 ? -51.280 1.417 -0.804 1.00 43.32 101 GLU A CA 1
ATOM 804 C C . GLU A 1 101 ? -49.896 1.299 -0.132 1.00 36.84 101 GLU A C 1
ATOM 805 O O . GLU A 1 101 ? -49.071 2.205 -0.180 1.00 36.89 101 GLU A O 1
ATOM 811 N N . PRO A 1 102 ? -49.645 0.178 0.456 1.00 39.46 102 PRO A N 1
ATOM 812 C CA . PRO A 1 102 ? -48.394 -0.027 1.123 1.00 39.56 102 PRO A CA 1
ATOM 813 C C . PRO A 1 102 ? -47.259 -0.123 0.125 1.00 37.34 102 PRO A C 1
ATOM 814 O O . PRO A 1 102 ? -47.393 -0.782 -0.890 1.00 36.14 102 PRO A O 1
ATOM 818 N N . ILE A 1 103 ? -46.170 0.585 0.376 1.00 33.21 103 ILE A N 1
ATOM 819 C CA . ILE A 1 103 ? -44.995 0.484 -0.511 1.00 33.48 103 ILE A CA 1
ATOM 820 C C . ILE A 1 103 ? -43.745 0.041 0.227 1.00 29.40 103 ILE A C 1
ATOM 821 O O . ILE A 1 103 ? -42.660 -0.087 -0.366 1.00 31.89 103 ILE A O 1
ATOM 826 N N . GLY A 1 104 ? -43.901 -0.168 1.507 1.00 31.68 104 GLY A N 1
ATOM 827 C CA . GLY A 1 104 ? -42.824 -0.512 2.374 1.00 30.10 104 GLY A CA 1
ATOM 828 C C . GLY A 1 104 ? -43.232 -0.408 3.811 1.00 30.79 104 GLY A C 1
ATOM 829 O O . GLY A 1 104 ? -44.412 -0.430 4.142 1.00 28.83 104 GLY A O 1
ATOM 830 N N . GLU A 1 105 ? -42.247 -0.406 4.703 1.00 30.12 105 GLU A N 1
ATOM 831 C CA . GLU A 1 105 ? -42.570 -0.412 6.148 1.00 29.92 105 GLU A CA 1
ATOM 832 C C . GLU A 1 105 ? -41.440 0.039 7.013 1.00 28.90 105 GLU A C 1
ATOM 833 O O . GLU A 1 105 ? -40.264 0.006 6.591 1.00 29.93 105 GLU A O 1
ATOM 839 N N . ILE A 1 106 ? -41.745 0.360 8.253 1.00 33.14 106 ILE A N 1
ATOM 840 C CA . ILE A 1 106 ? -40.718 0.598 9.274 1.00 32.27 106 ILE A CA 1
ATOM 841 C C . ILE A 1 106 ? -40.854 -0.584 10.195 1.00 31.85 106 ILE A C 1
ATOM 842 O O . ILE A 1 106 ? -41.929 -0.832 10.678 1.00 32.62 106 ILE A O 1
ATOM 847 N N . ASP A 1 107 ? -39.738 -1.282 10.444 1.00 29.71 107 ASP A N 1
ATOM 848 C CA . ASP A 1 107 ? -39.646 -2.426 11.326 1.00 29.04 107 ASP A CA 1
ATOM 849 C C . ASP A 1 107 ? -38.765 -2.085 12.479 1.00 27.68 107 ASP A C 1
ATOM 850 O O . ASP A 1 107 ? -37.591 -1.718 12.293 1.00 28.66 107 ASP A O 1
ATOM 855 N N . ILE A 1 108 ? -39.307 -2.208 13.683 1.00 31.28 108 ILE A N 1
ATOM 856 C CA . ILE A 1 108 ? -38.525 -1.908 14.893 1.00 31.22 108 ILE A CA 1
ATOM 857 C C . ILE A 1 108 ? -38.593 -3.053 15.911 1.00 30.66 108 ILE A C 1
ATOM 858 O O . ILE A 1 108 ? -39.668 -3.516 1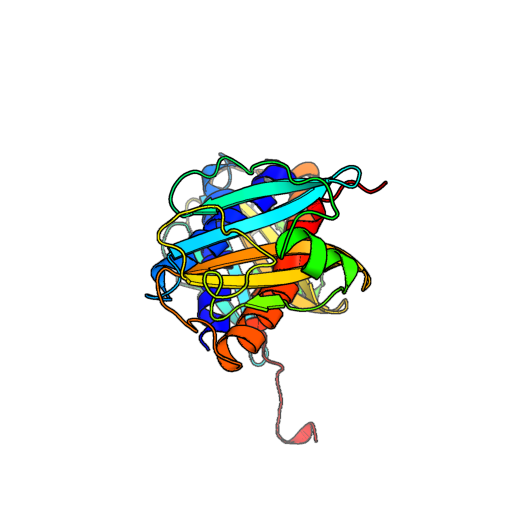6.284 1.00 29.59 108 ILE A O 1
ATOM 863 N N . ASP A 1 109 ? -37.434 -3.435 16.420 1.00 30.44 109 ASP A N 1
ATOM 864 C CA . ASP A 1 109 ? -37.268 -4.472 17.432 1.00 33.31 109 ASP A CA 1
ATOM 865 C C . ASP A 1 109 ? -36.901 -3.770 18.750 1.00 35.37 109 ASP A C 1
ATOM 866 O O . ASP A 1 109 ? -36.116 -2.794 18.777 1.00 33.20 109 ASP A O 1
ATOM 871 N N . SER A 1 110 ? -37.435 -4.315 19.828 1.00 39.65 110 SER A N 1
ATOM 872 C CA . SER A 1 110 ? -37.041 -3.969 21.157 1.00 35.79 110 SER A CA 1
ATOM 873 C C . SER A 1 110 ? -36.593 -5.235 21.916 1.00 37.60 110 SER A C 1
ATOM 874 O O . SER A 1 110 ? -37.282 -6.255 21.852 1.00 34.03 110 SER A O 1
ATOM 877 N N . ASP A 1 111 ? -35.543 -5.081 22.732 1.00 37.42 111 ASP A N 1
ATOM 878 C CA . ASP A 1 111 ? -35.115 -6.107 23.680 1.00 45.37 111 ASP A CA 1
ATOM 879 C C . ASP A 1 111 ? -36.026 -6.192 24.896 1.00 42.76 111 ASP A C 1
ATOM 880 O O . ASP A 1 111 ? -35.909 -7.133 25.652 1.00 42.90 111 ASP A O 1
ATOM 885 N N . LYS A 1 112 ? -36.945 -5.240 25.063 1.00 44.35 112 LYS A N 1
ATOM 886 C CA . LYS A 1 112 ? -37.885 -5.239 26.193 1.00 43.29 112 LYS A CA 1
ATOM 887 C C . LYS A 1 112 ? -39.201 -5.766 25.742 1.00 43.76 112 LYS A C 1
ATOM 888 O O . LYS A 1 112 ? -39.571 -5.684 24.570 1.00 42.94 112 LYS A O 1
ATOM 894 N N . LYS A 1 113 ? -39.949 -6.300 26.662 1.00 40.81 113 LYS A N 1
ATOM 895 C CA . LYS A 1 113 ? -41.230 -6.840 26.323 1.00 48.93 113 LYS A CA 1
ATOM 896 C C . LYS A 1 113 ? -42.252 -5.713 26.209 1.00 38.15 113 LYS A C 1
ATOM 897 O O . LYS A 1 113 ? -42.150 -4.753 26.950 1.00 39.49 113 LYS A O 1
ATOM 903 N N . ALA A 1 114 ? -43.298 -5.908 25.424 1.00 38.44 114 ALA A N 1
ATOM 904 C CA . ALA A 1 114 ? -44.385 -4.908 25.298 1.00 43.52 114 ALA A CA 1
ATOM 905 C C . ALA A 1 114 ? -43.853 -3.459 25.232 1.00 39.84 114 ALA A C 1
ATOM 906 O O . ALA A 1 114 ? -44.274 -2.596 25.955 1.00 45.35 114 ALA A O 1
ATOM 908 N N . ALA A 1 115 ? -42.840 -3.250 24.412 1.00 35.52 115 ALA A N 1
ATOM 909 C CA . ALA A 1 115 ? -42.166 -1.986 24.263 1.00 42.04 115 ALA A CA 1
ATOM 910 C C . ALA A 1 115 ? -43.056 -0.898 23.568 1.00 37.25 115 ALA A C 1
ATOM 911 O O . ALA A 1 115 ? -42.781 0.275 23.702 1.00 40.80 115 ALA A O 1
ATOM 913 N N . PHE A 1 116 ? -44.022 -1.316 22.772 1.00 38.11 116 PHE A N 1
ATOM 914 C CA . PHE A 1 116 ? -44.699 -0.436 21.824 1.00 40.94 116 PHE A CA 1
ATOM 915 C C . PHE A 1 116 ? -46.150 -0.238 22.225 1.00 43.48 116 PHE A C 1
ATOM 916 O O . PHE A 1 116 ? -46.990 -1.133 22.123 1.00 47.77 116 PHE A O 1
ATOM 924 N N . SER A 1 117 ? -46.418 0.937 22.752 1.00 41.65 117 SER A N 1
ATOM 925 C CA . SER A 1 117 ? -47.761 1.281 23.224 1.00 43.98 117 SER A CA 1
ATOM 926 C C . SER A 1 117 ? -48.567 1.925 22.078 1.00 41.17 117 SER A C 1
ATOM 927 O O . SER A 1 117 ? -48.050 2.126 20.959 1.00 45.46 117 SER A O 1
ATOM 930 N N . LYS A 1 118 ? -49.807 2.269 22.352 1.00 39.70 118 LYS A N 1
ATOM 931 C CA . LYS A 1 118 ? -50.684 2.966 21.409 1.00 36.72 118 LYS A CA 1
ATOM 932 C C . LYS A 1 118 ? -50.106 4.285 20.983 1.00 34.26 118 LYS A C 1
ATOM 933 O O . LYS A 1 118 ? -50.220 4.636 19.823 1.00 35.36 118 LYS A O 1
ATOM 939 N N . GLU A 1 119 ? -49.475 4.988 21.914 1.00 35.30 119 GLU A N 1
ATOM 940 C CA . GLU A 1 119 ? -48.769 6.264 21.629 1.00 40.97 119 GLU A CA 1
ATOM 941 C C . GLU A 1 119 ? -47.717 6.027 20.518 1.00 39.04 119 GLU A C 1
ATOM 942 O O . GLU A 1 119 ? -47.644 6.755 19.555 1.00 35.34 119 GLU A O 1
ATOM 948 N N . ASP A 1 120 ? -46.934 4.977 20.663 1.00 39.45 120 ASP A N 1
ATOM 949 C CA . ASP A 1 120 ? -45.900 4.602 19.685 1.00 36.49 120 ASP A CA 1
ATOM 950 C C . ASP A 1 120 ? -46.478 4.273 18.325 1.00 35.42 120 ASP A C 1
ATOM 951 O O . ASP A 1 120 ? -45.951 4.654 17.268 1.00 33.21 120 ASP A O 1
ATOM 956 N N . GLU A 1 121 ? -47.542 3.521 18.337 1.00 35.01 121 GLU A N 1
ATOM 957 C CA . GLU A 1 121 ? -48.221 3.215 17.152 1.00 37.26 121 GLU A CA 1
ATOM 958 C C . GLU A 1 121 ? -48.626 4.435 16.382 1.00 37.71 121 GLU A C 1
ATOM 959 O O . GLU A 1 121 ? -48.400 4.502 15.172 1.00 38.66 121 GLU A O 1
ATOM 965 N N . ALA A 1 122 ? -49.281 5.369 17.064 1.00 33.90 122 ALA A N 1
ATOM 966 C CA . ALA A 1 122 ? -49.802 6.578 16.400 1.00 34.15 122 ALA A CA 1
ATOM 967 C C . ALA A 1 122 ? -48.633 7.476 15.930 1.00 32.48 122 ALA A C 1
ATOM 968 O O . ALA A 1 122 ? -48.627 7.990 14.816 1.00 35.16 122 ALA A O 1
ATOM 970 N N . MET A 1 123 ? -47.577 7.564 16.720 1.00 33.35 123 MET A N 1
ATOM 971 C CA . MET A 1 123 ? -46.443 8.432 16.349 1.00 32.97 123 MET A CA 1
ATOM 972 C C . MET A 1 123 ? -45.750 7.810 15.162 1.00 32.09 123 MET A C 1
ATOM 973 O O . MET A 1 123 ? -45.413 8.504 14.228 1.00 32.74 123 MET A O 1
ATOM 978 N N . LEU A 1 124 ? -45.537 6.495 15.190 1.00 30.81 124 LEU A N 1
ATOM 979 C CA . LEU A 1 124 ? -44.923 5.810 14.042 1.00 32.21 124 LEU A CA 1
ATOM 980 C C . LEU A 1 124 ? -45.773 5.859 12.756 1.00 31.05 124 LEU A C 1
ATOM 981 O O . LEU A 1 124 ? -45.214 5.986 11.658 1.00 30.78 124 LEU A O 1
ATOM 986 N N . SER A 1 125 ? -47.109 5.775 12.848 1.00 29.50 125 SER A N 1
ATOM 987 C CA . SER A 1 125 ? -47.946 6.019 11.679 1.00 27.86 125 SER A CA 1
ATOM 988 C C . SER A 1 125 ? -47.742 7.377 11.077 1.00 26.38 125 SER A C 1
ATOM 989 O O . SER A 1 125 ? -47.766 7.518 9.847 1.00 29.50 125 SER A O 1
ATOM 992 N N . SER A 1 126 ? -47.652 8.391 11.922 1.00 30.50 126 SER A N 1
ATOM 993 C CA . SER A 1 126 ? -47.378 9.734 11.434 1.00 28.37 126 SER A CA 1
ATOM 994 C C . SER A 1 126 ? -46.019 9.780 10.763 1.00 28.62 126 SER A C 1
ATOM 995 O O . SER A 1 126 ? -45.853 10.368 9.701 1.00 28.70 126 SER A O 1
ATOM 998 N N . ILE A 1 127 ? -45.036 9.178 11.397 1.00 29.46 127 ILE A N 1
ATOM 999 C CA . ILE A 1 127 ? -43.693 9.197 10.835 1.00 28.12 127 ILE A CA 1
ATOM 1000 C C . ILE A 1 127 ? -43.607 8.523 9.485 1.00 30.83 127 ILE A C 1
ATOM 1001 O O . ILE A 1 127 ? -43.011 9.060 8.514 1.00 25.49 127 ILE A O 1
ATOM 1006 N N . ALA A 1 128 ? -44.236 7.347 9.413 1.00 30.77 128 ALA A N 1
ATOM 1007 C CA . ALA A 1 128 ? -44.332 6.617 8.200 1.00 29.99 128 ALA A CA 1
ATOM 1008 C C . ALA A 1 128 ? -44.962 7.427 7.084 1.00 34.77 128 ALA A C 1
ATOM 1009 O O . ALA A 1 128 ? -44.507 7.370 5.932 1.00 35.41 128 ALA A O 1
ATOM 1011 N N . ASP A 1 129 ? -45.944 8.243 7.421 1.00 31.96 129 ASP A N 1
ATOM 1012 C CA . ASP A 1 129 ? -46.627 9.023 6.436 1.00 33.23 129 ASP A CA 1
ATOM 1013 C C . ASP A 1 129 ? -45.739 10.186 5.962 1.00 35.83 129 ASP A C 1
ATOM 1014 O O . ASP A 1 129 ? -45.693 10.475 4.762 1.00 33.70 129 ASP A O 1
ATOM 1019 N N . LEU A 1 130 ? -45.024 10.837 6.890 1.00 34.37 130 LEU A N 1
ATOM 1020 C CA . LEU A 1 130 ? -44.134 11.933 6.515 1.00 36.36 130 LEU A CA 1
ATOM 1021 C C . LEU A 1 130 ? -42.961 11.460 5.635 1.00 35.21 130 LEU A C 1
ATOM 1022 O O . LEU A 1 130 ? -42.511 12.176 4.750 1.00 32.31 130 LEU A O 1
ATOM 1027 N N . MET A 1 131 ? -42.507 10.239 5.854 1.00 32.28 131 MET A N 1
ATOM 1028 C CA . MET A 1 131 ? -41.381 9.653 5.142 1.00 30.04 131 MET A CA 1
ATOM 1029 C C . MET A 1 131 ? -41.772 8.998 3.831 1.00 32.54 131 MET A C 1
ATOM 1030 O O . MET A 1 131 ? -40.892 8.685 3.010 1.00 29.16 131 MET A O 1
ATOM 1035 N N . ALA A 1 132 ? -43.061 8.849 3.576 1.00 33.35 132 ALA A N 1
ATOM 1036 C CA . ALA A 1 132 ? -43.458 8.061 2.406 1.00 31.56 132 ALA A CA 1
ATOM 1037 C C . ALA A 1 132 ? -42.907 8.503 1.046 1.00 31.09 132 ALA A C 1
ATOM 1038 O O . ALA A 1 132 ? -42.492 7.659 0.270 1.00 31.21 132 ALA A O 1
ATOM 1040 N N . PRO A 1 133 ? -42.877 9.804 0.757 1.00 31.90 133 PRO A N 1
ATOM 1041 C CA . PRO A 1 133 ? -42.345 10.126 -0.575 1.00 31.68 133 PRO A CA 1
ATOM 1042 C C . PRO A 1 133 ? -40.920 9.708 -0.723 1.00 29.58 133 PRO A C 1
ATOM 1043 O O . PRO A 1 133 ? -40.466 9.316 -1.789 1.00 32.08 133 PRO A O 1
ATOM 1047 N N . LEU A 1 134 ? -40.185 9.805 0.370 1.00 30.30 134 LEU A N 1
ATOM 1048 C CA . LEU A 1 134 ? -38.827 9.449 0.316 1.00 30.78 134 LEU A CA 1
ATOM 1049 C C . LEU A 1 134 ? -38.657 7.959 0.138 1.00 32.54 134 LEU A C 1
ATOM 1050 O O . LEU A 1 134 ? -37.841 7.534 -0.630 1.00 35.73 134 LEU A O 1
ATOM 1055 N N . VAL A 1 135 ? -39.392 7.162 0.880 1.00 32.29 135 VAL A N 1
ATOM 1056 C CA . VAL A 1 135 ? -39.315 5.684 0.772 1.00 31.69 135 VAL A CA 1
ATOM 1057 C C . VAL A 1 135 ? -39.770 5.271 -0.633 1.00 30.66 135 VAL A C 1
ATOM 1058 O O . VAL A 1 135 ? -39.271 4.341 -1.204 1.00 31.70 135 VAL A O 1
ATOM 1062 N N . HIS A 1 136 ? -40.695 6.023 -1.193 1.00 32.39 136 HIS A N 1
ATOM 1063 C CA . HIS A 1 136 ? -41.215 5.743 -2.509 1.00 31.52 136 HIS A CA 1
ATOM 1064 C C . HIS A 1 136 ? -40.157 5.796 -3.604 1.00 37.84 136 HIS A C 1
ATOM 1065 O O . HIS A 1 136 ? -40.252 5.125 -4.604 1.00 38.32 136 HIS A O 1
ATOM 1072 N N . GLU A 1 137 ? -39.132 6.585 -3.415 1.00 38.22 137 GLU A N 1
ATOM 1073 C CA . GLU A 1 137 ? -38.042 6.584 -4.380 1.00 38.94 137 GLU A CA 1
ATOM 1074 C C . GLU A 1 137 ? -37.431 5.221 -4.567 1.00 40.92 137 GLU A C 1
ATOM 1075 O O . GLU A 1 137 ? -36.777 4.986 -5.582 1.00 32.84 137 GLU A O 1
ATOM 1081 N N . PHE A 1 138 ? -37.564 4.333 -3.581 1.00 38.45 138 PHE A N 1
ATOM 1082 C CA . PHE A 1 138 ? -37.096 2.939 -3.754 1.00 37.61 138 PHE A CA 1
ATOM 1083 C C . PHE A 1 138 ? -38.184 1.958 -4.204 1.00 37.68 138 PHE A C 1
ATOM 1084 O O . PHE A 1 138 ? -37.909 0.803 -4.547 1.00 36.83 138 PHE A O 1
ATOM 1092 N N . PHE A 1 139 ? -39.423 2.402 -4.214 1.00 33.30 139 PHE A N 1
ATOM 1093 C CA . PHE A 1 139 ? -40.501 1.499 -4.498 1.00 34.51 139 PHE A CA 1
ATOM 1094 C C . PHE A 1 139 ? -40.417 1.103 -5.954 1.00 38.01 139 PHE A C 1
ATOM 1095 O O . PHE A 1 139 ? -40.138 1.929 -6.788 1.00 35.59 139 PHE A O 1
ATOM 1103 N N . VAL A 1 140 ? -40.611 -0.176 -6.238 1.00 38.07 140 VAL A N 1
ATOM 1104 C CA . VAL A 1 140 ? -40.692 -0.688 -7.636 1.00 42.73 140 VAL A CA 1
ATOM 1105 C C . VAL A 1 140 ? -41.791 -1.754 -7.737 1.00 38.21 140 VAL A C 1
ATOM 1106 O O . VAL A 1 140 ? -41.767 -2.777 -7.042 1.00 36.87 140 VAL A O 1
ATOM 1110 N N . LYS A 1 141 ? -42.756 -1.463 -8.578 1.00 35.15 141 LYS A N 1
ATOM 1111 C CA . LYS A 1 141 ? -43.885 -2.325 -8.866 1.00 44.13 141 LYS A CA 1
ATOM 1112 C C . LYS A 1 141 ? -43.441 -3.634 -9.524 1.00 39.63 141 LYS A C 1
ATOM 1113 O O . LYS A 1 141 ? -42.469 -3.695 -10.278 1.00 40.73 141 LYS A O 1
ATOM 1119 N N . LEU A 1 142 ? -44.122 -4.702 -9.149 1.00 41.12 142 LEU A N 1
ATOM 1120 C CA . LEU A 1 142 ? -43.891 -6.010 -9.749 1.00 43.91 142 LEU A CA 1
ATOM 1121 C C . LEU A 1 142 ? -44.521 -6.025 -11.129 1.00 46.08 142 LEU A C 1
ATOM 1122 O O . LEU A 1 142 ? -45.731 -5.832 -11.248 1.00 45.11 142 LEU A O 1
ATOM 1127 N N . GLU A 1 143 ? -43.726 -6.247 -12.175 1.00 42.56 143 GLU A N 1
ATOM 1128 C CA . GLU A 1 143 ? -44.327 -6.296 -13.474 1.00 48.31 143 GLU A CA 1
ATOM 1129 C C . GLU A 1 143 ? -43.941 -7.529 -14.277 1.00 48.65 143 GLU A C 1
ATOM 1130 O O . GLU A 1 143 ? -42.815 -7.631 -14.777 1.00 46.54 143 GLU A O 1
ATOM 1136 N N . HIS A 1 144 ? -44.915 -8.435 -14.440 1.00 42.45 144 HIS A N 1
ATOM 1137 C CA . HIS A 1 144 ? -44.671 -9.698 -15.135 1.00 40.58 144 HIS A CA 1
ATOM 1138 C C . HIS A 1 144 ? -45.002 -9.515 -16.578 1.00 38.13 144 HIS A C 1
ATOM 1139 O O . HIS A 1 144 ? -45.711 -8.589 -16.933 1.00 42.42 144 HIS A O 1
ATOM 1146 N N . HIS A 1 145 ? -44.537 -10.426 -17.429 1.00 39.69 145 HIS A N 1
ATOM 1147 C CA . HIS A 1 145 ? -44.815 -10.326 -18.890 1.00 44.25 145 HIS A CA 1
ATOM 1148 C C . HIS A 1 145 ? -46.329 -10.240 -19.200 1.00 42.62 145 HIS A C 1
ATOM 1149 O O . HIS A 1 145 ? -46.767 -9.491 -20.073 1.00 40.11 145 HIS A O 1
ATOM 1156 N N . HIS A 1 146 ? -47.119 -10.998 -18.460 1.00 40.16 146 HIS A N 1
ATOM 1157 C CA . HIS A 1 146 ? -48.539 -11.121 -18.701 1.00 41.55 146 HIS A CA 1
ATOM 1158 C C . HIS A 1 146 ? -49.345 -9.945 -18.199 1.00 42.59 146 HIS A C 1
ATOM 1159 O O . HIS A 1 146 ? -50.587 -9.912 -18.360 1.00 41.37 146 HIS A O 1
ATOM 1166 N N . HIS A 1 147 ? -48.679 -8.965 -17.600 1.00 38.86 147 HIS A N 1
ATOM 1167 C CA . HIS A 1 147 ? -49.423 -7.808 -17.077 1.00 48.63 147 HIS A CA 1
ATOM 1168 C C . HIS A 1 147 ? -49.937 -6.869 -18.177 1.00 54.34 147 HIS A C 1
ATOM 1169 O O . HIS A 1 147 ? -51.026 -6.288 -18.040 1.00 54.11 147 HIS A O 1
ATOM 1176 N N . HIS A 1 148 ? -49.147 -6.742 -19.245 1.00 57.35 148 HIS A N 1
ATOM 1177 C CA . HIS A 1 148 ? -49.497 -5.914 -20.404 1.00 74.83 148 HIS A CA 1
ATOM 1178 C C . HIS A 1 148 ? -49.031 -6.570 -21.703 1.00 69.66 148 HIS A C 1
ATOM 1179 O O . HIS A 1 148 ? -49.800 -6.614 -22.666 1.00 80.96 148 HIS A O 1
ATOM 1186 N N . MET B 1 1 ? -40.5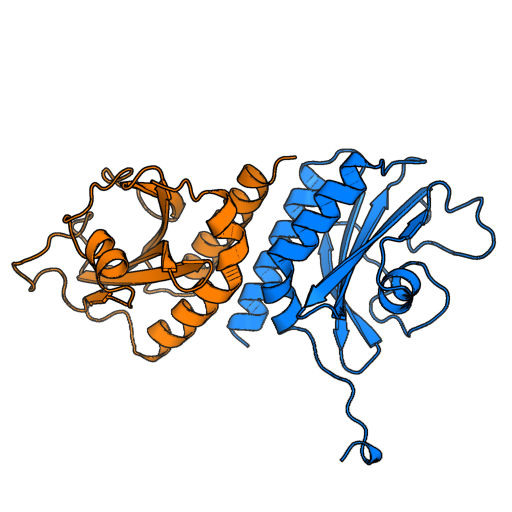50 11.483 21.696 1.00 44.90 1 MET B N 1
ATOM 1187 C CA . MET B 1 1 ? -40.189 12.220 20.487 1.00 45.45 1 MET B CA 1
ATOM 1188 C C . MET B 1 1 ? -41.372 13.106 20.080 1.00 45.75 1 MET B C 1
ATOM 1189 O O . MET B 1 1 ? -42.488 13.015 20.611 1.00 41.59 1 MET B O 1
ATOM 1194 N N . ASP B 1 2 ? -41.110 13.913 19.081 1.00 40.82 2 ASP B N 1
ATOM 1195 C CA . ASP B 1 2 ? -41.920 14.988 18.700 1.00 38.51 2 ASP B CA 1
ATOM 1196 C C . ASP B 1 2 ? -41.871 15.106 17.171 1.00 34.74 2 ASP B C 1
ATOM 1197 O O . ASP B 1 2 ? -40.792 15.098 16.578 1.00 38.48 2 ASP B O 1
ATOM 1202 N N . LEU B 1 3 ? -42.993 15.295 16.522 1.00 31.85 3 LEU B N 1
ATOM 1203 C CA . LEU B 1 3 ? -42.967 15.380 15.090 1.00 33.70 3 LEU B CA 1
ATOM 1204 C C . LEU B 1 3 ? -42.235 16.629 14.571 1.00 35.75 3 LEU B C 1
ATOM 1205 O O . LEU B 1 3 ? -41.642 16.585 13.498 1.00 34.35 3 LEU B O 1
ATOM 1210 N N . LYS B 1 4 ? -42.227 17.702 15.329 1.00 31.15 4 LYS B N 1
ATOM 1211 C CA . LYS B 1 4 ? -41.528 18.916 14.913 1.00 33.95 4 LYS B CA 1
ATOM 1212 C C . LYS B 1 4 ? -40.034 18.653 14.992 1.00 34.34 4 LYS B C 1
ATOM 1213 O O . LYS B 1 4 ? -39.283 18.989 14.042 1.00 33.20 4 LYS B O 1
ATOM 1219 N N . GLU B 1 5 ? -39.566 18.021 16.072 1.00 32.40 5 GLU B N 1
ATOM 1220 C CA . GLU B 1 5 ? -38.153 17.800 16.194 1.00 31.66 5 GLU B CA 1
ATOM 1221 C C . GLU B 1 5 ? -37.720 16.710 15.249 1.00 34.24 5 GLU B C 1
ATOM 1222 O O . GLU B 1 5 ? -36.621 16.761 14.708 1.00 32.39 5 GLU B O 1
ATOM 1228 N N . PHE B 1 6 ? -38.563 15.712 15.014 1.00 33.69 6 PHE B N 1
ATOM 1229 C CA . PHE B 1 6 ? -38.276 14.767 13.968 1.00 31.83 6 PHE B CA 1
ATOM 1230 C C . PHE B 1 6 ? -38.146 15.478 12.610 1.00 33.64 6 PHE B C 1
ATOM 1231 O O . PHE B 1 6 ? -37.180 15.288 11.905 1.00 32.03 6 PHE B O 1
ATOM 1239 N N . ALA B 1 7 ? -39.119 16.310 12.237 1.00 32.16 7 ALA B N 1
ATOM 1240 C CA . ALA B 1 7 ? -38.981 17.038 10.991 1.00 34.27 7 ALA B CA 1
ATOM 1241 C C . ALA B 1 7 ? -37.706 17.881 10.910 1.00 34.72 7 ALA B C 1
ATOM 1242 O O . ALA B 1 7 ? -37.071 17.945 9.839 1.00 33.90 7 ALA B O 1
ATOM 1244 N N . ARG B 1 8 ? -37.335 18.509 12.027 1.00 33.32 8 ARG B N 1
ATOM 1245 C CA . ARG B 1 8 ? -36.117 19.350 12.085 1.00 35.78 8 ARG B CA 1
ATOM 1246 C C . ARG B 1 8 ? -34.903 18.533 11.757 1.00 35.35 8 ARG B C 1
ATOM 1247 O O . ARG B 1 8 ? -34.087 19.014 10.933 1.00 33.14 8 ARG B O 1
ATOM 1255 N N . SER B 1 9 ? -34.802 17.306 12.340 1.00 32.69 9 SER B N 1
ATOM 1256 C CA . SER B 1 9 ? -33.644 16.455 12.116 1.00 36.03 9 SER B CA 1
ATOM 1257 C C . SER B 1 9 ? -33.583 15.997 10.692 1.00 32.91 9 SER B C 1
ATOM 1258 O O . SER B 1 9 ? -32.496 15.958 10.153 1.00 36.75 9 SER B O 1
ATOM 1261 N N . GLN B 1 10 ? -34.729 15.708 10.049 1.00 34.61 10 GLN B N 1
ATOM 1262 C CA . GLN B 1 10 ? -34.714 15.396 8.614 1.00 31.65 10 GLN B CA 1
ATOM 1263 C C . GLN B 1 10 ? -34.279 16.587 7.765 1.00 32.13 10 GLN B C 1
ATOM 1264 O O . GLN B 1 10 ? -33.521 16.447 6.824 1.00 32.09 10 GLN B O 1
ATOM 1270 N N . MET B 1 11 ? -34.795 17.766 8.079 1.00 31.46 11 MET B N 1
ATOM 1271 C CA . MET B 1 11 ? -34.416 18.959 7.325 1.00 33.61 11 MET B CA 1
ATOM 1272 C C . MET B 1 11 ? -32.897 19.266 7.537 1.00 30.50 11 MET B C 1
ATOM 1273 O O . MET B 1 11 ? -32.181 19.570 6.592 1.00 29.76 11 MET B O 1
ATOM 1278 N N . GLN B 1 12 ? -32.410 19.084 8.761 1.00 33.82 12 GLN B N 1
ATOM 1279 C CA . GLN B 1 12 ? -30.996 19.222 9.046 1.00 32.21 12 GLN B CA 1
ATOM 1280 C C . GLN B 1 12 ? -30.135 18.233 8.248 1.00 37.26 12 GLN B C 1
ATOM 1281 O O . GLN B 1 12 ? -29.142 18.644 7.598 1.00 41.39 12 GLN B O 1
ATOM 1287 N N . ALA B 1 13 ? -30.518 16.955 8.248 1.00 35.66 13 ALA B N 1
ATOM 1288 C CA . ALA B 1 13 ? -29.860 15.950 7.400 1.00 33.79 13 ALA B CA 1
ATOM 1289 C C . ALA B 1 13 ? -29.907 16.314 5.923 1.00 35.01 13 ALA B C 1
ATOM 1290 O O . ALA B 1 13 ? -28.914 16.089 5.197 1.00 33.85 13 ALA B O 1
ATOM 1292 N N . ALA B 1 14 ? -31.022 16.852 5.447 1.00 30.78 14 ALA B N 1
ATOM 1293 C CA . ALA B 1 14 ? -31.066 17.216 4.023 1.00 32.64 14 ALA B CA 1
ATOM 1294 C C . ALA B 1 14 ? -30.069 18.374 3.706 1.00 37.58 14 ALA B C 1
ATOM 1295 O O . ALA B 1 14 ? -29.426 18.345 2.667 1.00 32.90 14 ALA B O 1
ATOM 1297 N N . CYS B 1 15 ? -30.020 19.404 4.569 1.00 34.89 15 CYS B N 1
ATOM 1298 C CA . CYS B 1 15 ? -29.041 20.519 4.402 1.00 35.38 15 CYS B CA 1
ATOM 1299 C C . CYS B 1 15 ? -27.621 19.973 4.327 1.00 36.71 15 CYS B C 1
ATOM 1300 O O . CYS B 1 15 ? -26.853 20.345 3.450 1.00 34.30 15 CYS B O 1
ATOM 1303 N N . GLN B 1 16 ? -27.306 19.061 5.237 1.00 35.96 16 GLN B N 1
ATOM 1304 C CA . GLN B 1 16 ? -25.990 18.448 5.337 1.00 40.22 16 GLN B CA 1
ATOM 1305 C C . GLN B 1 16 ? -25.614 17.661 4.107 1.00 43.10 16 GLN B C 1
ATOM 1306 O O . GLN B 1 16 ? -24.489 17.746 3.653 1.00 39.85 16 GLN B O 1
ATOM 1312 N N . TYR B 1 17 ? -26.547 16.878 3.596 1.00 37.04 17 TYR B N 1
ATOM 1313 C CA . TYR B 1 17 ? -26.357 16.097 2.415 1.00 36.76 17 TYR B CA 1
ATOM 1314 C C . TYR B 1 17 ? -26.136 17.000 1.234 1.00 38.77 17 TYR B C 1
ATOM 1315 O O . TYR B 1 17 ? -25.166 16.831 0.494 1.00 39.03 17 TYR B O 1
ATOM 1324 N N . LEU B 1 18 ? -27.050 17.936 1.017 1.00 37.59 18 LEU B N 1
ATOM 1325 C CA . LEU B 1 18 ? -26.919 18.839 -0.135 1.00 38.08 18 LEU B CA 1
ATOM 1326 C C . LEU B 1 18 ? -25.553 19.625 -0.131 1.00 41.07 18 LEU B C 1
ATOM 1327 O O . LEU B 1 18 ? -24.947 19.850 -1.174 1.00 40.87 18 LEU B O 1
ATOM 1332 N N . LYS B 1 19 ? -25.128 20.073 1.034 1.00 41.86 19 LYS B N 1
ATOM 1333 C CA . LYS B 1 19 ? -23.866 20.763 1.153 1.00 48.22 19 LYS B CA 1
ATOM 1334 C C . LYS B 1 19 ? -22.643 19.830 0.855 1.00 50.83 19 LYS B C 1
ATOM 1335 O O . LYS B 1 19 ? -21.794 20.172 0.055 1.00 47.68 19 LYS B O 1
ATOM 1341 N N . GLU B 1 20 ? -22.601 18.654 1.460 1.00 45.28 20 GLU B N 1
ATOM 1342 C CA . GLU B 1 20 ? -21.512 17.722 1.278 1.00 45.39 20 GLU B CA 1
ATOM 1343 C C . GLU B 1 20 ? -21.479 17.205 -0.124 1.00 47.96 20 GLU B C 1
ATOM 1344 O O . GLU B 1 20 ? -20.428 16.862 -0.601 1.00 47.85 20 GLU B O 1
ATOM 1350 N N . LYS B 1 21 ? -22.624 17.002 -0.766 1.00 39.45 21 LYS B N 1
ATOM 1351 C CA . LYS B 1 21 ? -22.575 16.399 -2.116 1.00 41.68 21 LYS B CA 1
ATOM 1352 C C . LYS B 1 21 ? -22.396 17.361 -3.248 1.00 45.97 21 LYS B C 1
ATOM 1353 O O . LYS B 1 21 ? -22.213 16.938 -4.367 1.00 43.77 21 LYS B O 1
ATOM 1359 N N . ASN B 1 22 ? -22.475 18.653 -2.996 1.00 42.69 22 ASN B N 1
ATOM 1360 C CA . ASN B 1 22 ? -22.411 19.598 -4.103 1.00 45.13 22 ASN B CA 1
ATOM 1361 C C . ASN B 1 22 ? -21.353 20.629 -3.728 1.00 45.73 22 ASN B C 1
ATOM 1362 O O . ASN B 1 22 ? -21.575 21.461 -2.880 1.00 49.48 22 ASN B O 1
ATOM 1367 N N . PRO B 1 23 ? -20.164 20.527 -4.318 1.00 53.87 23 PRO B N 1
ATOM 1368 C CA . PRO B 1 23 ? -19.009 21.404 -4.022 1.00 54.70 23 PRO B CA 1
ATOM 1369 C C . PRO B 1 23 ? -19.353 22.886 -4.029 1.00 50.57 23 PRO B C 1
ATOM 1370 O O . PRO B 1 23 ? -19.018 23.638 -3.122 1.00 55.85 23 PRO B O 1
ATOM 1374 N N . LYS B 1 24 ? -20.083 23.292 -5.030 1.00 47.72 24 LYS B N 1
ATOM 1375 C CA . LYS B 1 24 ? -20.563 24.669 -5.103 1.00 52.27 24 LYS B CA 1
ATOM 1376 C C . LYS B 1 24 ? -21.625 25.160 -4.075 1.00 51.20 24 LYS B C 1
ATOM 1377 O O . LYS B 1 24 ? -21.876 26.345 -4.013 1.00 53.58 24 LYS B O 1
ATOM 1383 N N . TYR B 1 25 ? -22.250 24.289 -3.277 1.00 50.85 25 TYR B N 1
ATOM 1384 C CA . TYR B 1 25 ? -23.283 24.742 -2.339 1.00 41.00 25 TYR B CA 1
ATOM 1385 C C . TYR B 1 25 ? -22.587 25.164 -1.034 1.00 43.12 25 TYR B C 1
ATOM 1386 O O . TYR B 1 25 ? -22.098 24.341 -0.302 1.00 48.98 25 TYR B O 1
ATOM 1395 N N . ASP B 1 26 ? -22.562 26.449 -0.727 1.00 36.04 26 ASP B N 1
ATOM 1396 C CA . ASP B 1 26 ? -21.824 26.919 0.422 1.00 41.56 26 ASP B CA 1
ATOM 1397 C C . ASP B 1 26 ? -22.694 27.144 1.666 1.00 40.32 26 ASP B C 1
ATOM 1398 O O . ASP B 1 26 ? -22.216 27.056 2.805 1.00 40.27 26 ASP B O 1
ATOM 1403 N N . TRP B 1 27 ? -23.956 27.423 1.441 1.00 34.88 27 TRP B N 1
ATOM 1404 C CA . TRP B 1 27 ? -24.897 27.583 2.528 1.00 36.68 27 TRP B CA 1
ATOM 1405 C C . TRP B 1 27 ? -26.239 26.983 2.084 1.00 35.93 27 TRP B C 1
ATOM 1406 O O . TRP B 1 27 ? -26.667 27.242 0.984 1.00 36.02 27 TRP B O 1
ATOM 1417 N N . VAL B 1 28 ? -26.888 26.196 2.944 1.00 35.97 28 VAL B N 1
ATOM 1418 C CA . VAL B 1 28 ? -28.156 25.543 2.581 1.00 35.60 28 VAL B CA 1
ATOM 1419 C C . VAL B 1 28 ? -29.061 25.643 3.771 1.00 33.16 28 VAL B C 1
ATOM 1420 O O . VAL B 1 28 ? -28.666 25.250 4.878 1.00 34.68 28 VAL B O 1
ATOM 1424 N N . GLY B 1 29 ? -30.262 26.148 3.573 1.00 35.75 29 GLY B N 1
ATOM 1425 C CA . GLY B 1 29 ? -31.214 26.241 4.695 1.00 33.24 29 GLY B CA 1
ATOM 1426 C C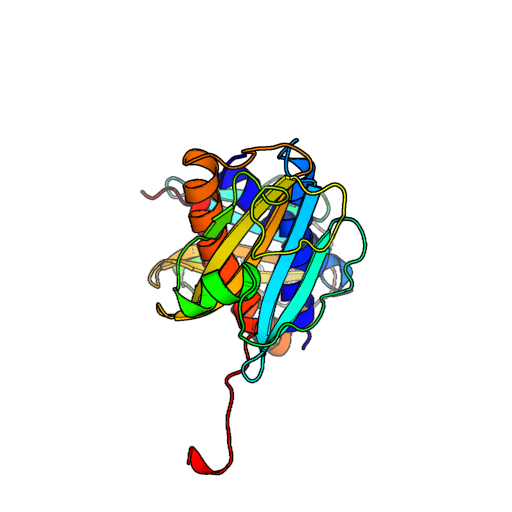 . GLY B 1 29 ? -32.645 26.113 4.266 1.00 34.07 29 GLY B C 1
ATOM 1427 O O . GLY B 1 29 ? -33.002 26.359 3.095 1.00 35.14 29 GLY B O 1
ATOM 1428 N N . PHE B 1 30 ? -33.483 25.795 5.222 1.00 30.85 30 PHE B N 1
ATOM 1429 C CA . PHE B 1 30 ? -34.900 25.751 5.020 1.00 27.85 30 PHE B CA 1
ATOM 1430 C C . PHE B 1 30 ? -35.523 26.888 5.816 1.00 29.13 30 PHE B C 1
ATOM 1431 O O . PHE B 1 30 ? -35.362 26.967 7.035 1.00 28.52 30 PHE B O 1
ATOM 1439 N N . TYR B 1 31 ? -36.259 27.756 5.118 1.00 27.13 31 TYR B N 1
ATOM 1440 C CA . TYR B 1 31 ? -37.131 28.670 5.719 1.00 28.96 31 TYR B CA 1
ATOM 1441 C C . TYR B 1 31 ? -38.577 28.206 5.618 1.00 33.19 31 TYR B C 1
ATOM 1442 O O . TYR B 1 31 ? -39.029 27.732 4.568 1.00 30.78 31 TYR B O 1
ATOM 1451 N N . VAL B 1 32 ? -39.332 28.455 6.675 1.00 33.45 32 VAL B N 1
ATOM 1452 C CA . VAL B 1 32 ? -40.694 28.097 6.728 1.00 32.35 32 VAL B CA 1
ATOM 1453 C C . VAL B 1 32 ? -41.576 29.246 7.068 1.00 36.33 32 VAL B C 1
ATOM 1454 O O . VAL B 1 32 ? -41.215 30.070 7.881 1.00 37.52 32 VAL B O 1
ATOM 1458 N N . LEU B 1 33 ? -42.753 29.288 6.452 1.00 34.92 33 LEU B N 1
ATOM 1459 C CA . LEU B 1 33 ? -43.700 30.340 6.765 1.00 36.39 33 LEU B CA 1
ATOM 1460 C C . LEU B 1 33 ? -44.429 30.063 8.069 1.00 39.23 33 LEU B C 1
ATOM 1461 O O . LEU B 1 33 ? -45.088 29.010 8.240 1.00 35.11 33 LEU B O 1
ATOM 1466 N N . GLU B 1 34 ? -44.309 31.015 8.989 1.00 39.37 34 GLU B N 1
ATOM 1467 C CA . GLU B 1 34 ? -44.935 30.957 10.348 1.00 36.35 34 GLU B CA 1
ATOM 1468 C C . GLU B 1 34 ? -45.473 32.355 10.640 1.00 39.70 34 GLU B C 1
ATOM 1469 O O . GLU B 1 34 ? -44.682 33.320 10.706 1.00 34.69 34 GLU B O 1
ATOM 1475 N N . HIS B 1 35 ? -46.803 32.466 10.647 1.00 38.51 35 HIS B N 1
ATOM 1476 C CA . HIS B 1 35 ? -47.492 33.698 10.937 1.00 44.63 35 HIS B CA 1
ATOM 1477 C C . HIS B 1 35 ? -47.070 34.754 9.872 1.00 49.40 35 HIS B C 1
ATOM 1478 O O . HIS B 1 35 ? -46.700 35.847 10.220 1.00 48.54 35 HIS B O 1
ATOM 1485 N N . GLY B 1 36 ? -47.107 34.396 8.597 1.00 50.06 36 GLY B N 1
ATOM 1486 C CA . GLY B 1 36 ? -46.768 35.327 7.538 1.00 49.69 36 GLY B CA 1
ATOM 1487 C C . GLY B 1 36 ? -45.292 35.634 7.366 1.00 47.18 36 GLY B C 1
ATOM 1488 O O . GLY B 1 36 ? -44.935 36.273 6.380 1.00 51.15 36 GLY B O 1
ATOM 1489 N N . LYS B 1 37 ? -44.419 35.185 8.285 1.00 44.44 37 LYS B N 1
ATOM 1490 C CA . LYS B 1 37 ? -42.978 35.492 8.188 1.00 48.01 37 LYS B CA 1
ATOM 1491 C C . LYS B 1 37 ? -42.175 34.232 7.858 1.00 46.21 37 LYS B C 1
ATOM 1492 O O . LYS B 1 37 ? -42.578 33.153 8.253 1.00 41.01 37 LYS B O 1
ATOM 1498 N N . LEU B 1 38 ? -41.064 34.371 7.141 1.00 40.21 38 LEU B N 1
ATOM 1499 C CA . LEU B 1 38 ? -40.173 33.239 6.880 1.00 41.83 38 LEU B CA 1
ATOM 1500 C C . LEU B 1 38 ? -39.185 33.067 8.018 1.00 43.41 38 LEU B C 1
ATOM 1501 O O . LEU B 1 38 ? -38.386 33.959 8.292 1.00 43.36 38 LEU B O 1
ATOM 1506 N N . LYS B 1 39 ? -39.158 31.877 8.608 1.00 37.68 39 LYS B N 1
ATOM 1507 C CA . LYS B 1 39 ? -38.272 31.583 9.694 1.00 37.27 39 LYS B CA 1
ATOM 1508 C C . LYS B 1 39 ? -37.318 30.469 9.393 1.00 36.43 39 LYS B C 1
ATOM 1509 O O . LYS B 1 39 ? -37.764 29.376 8.933 1.00 35.87 39 LYS B O 1
ATOM 1515 N N . LEU B 1 40 ? -36.046 30.669 9.722 1.00 32.87 40 LEU B N 1
ATOM 1516 C CA . LEU B 1 40 ? -35.045 29.660 9.446 1.00 35.53 40 LEU B CA 1
ATOM 1517 C C . LEU B 1 40 ? -35.151 28.539 10.444 1.00 40.95 40 LEU B C 1
ATOM 1518 O O . LEU B 1 40 ? -34.950 28.764 11.620 1.00 39.78 40 LEU B O 1
ATOM 1523 N N . GLU B 1 41 ? -35.379 27.311 9.985 1.00 39.89 41 GLU B N 1
ATOM 1524 C CA . GLU B 1 41 ? -35.541 26.186 10.940 1.00 32.44 41 GLU B CA 1
ATOM 1525 C C . GLU B 1 41 ? -34.438 25.102 10.870 1.00 32.86 41 GLU B C 1
ATOM 1526 O O . GLU B 1 41 ? -34.314 24.270 11.761 1.00 34.86 41 GLU B O 1
ATOM 1532 N N . ALA B 1 42 ? -33.599 25.150 9.848 1.00 33.27 42 ALA B N 1
ATOM 1533 C CA . ALA B 1 42 ? -32.501 24.238 9.686 1.00 34.67 42 ALA B CA 1
ATOM 1534 C C . ALA B 1 42 ? -31.547 24.828 8.713 1.00 32.94 42 ALA B C 1
ATOM 1535 O O . ALA B 1 42 ? -31.987 25.408 7.712 1.00 31.14 42 ALA B O 1
ATOM 1537 N N . PHE B 1 43 ? -30.248 24.674 8.951 1.00 30.15 43 PHE B N 1
ATOM 1538 C CA . PHE B 1 43 ? -29.274 25.147 7.944 1.00 33.31 43 PHE B CA 1
ATOM 1539 C C . PHE B 1 43 ? -27.927 24.537 8.186 1.00 35.91 43 PHE B C 1
ATOM 1540 O O . PHE B 1 43 ? -27.610 24.090 9.297 1.00 36.58 43 PHE B O 1
ATOM 1548 N N . VAL B 1 44 ? -27.108 24.563 7.150 1.00 33.91 44 VAL B N 1
ATOM 1549 C CA . VAL B 1 44 ? -25.703 24.274 7.280 1.00 33.82 44 VAL B CA 1
ATOM 1550 C C . VAL B 1 44 ? -24.916 25.385 6.584 1.00 38.59 44 VAL B C 1
ATOM 1551 O O . VAL B 1 44 ? -25.296 25.809 5.512 1.00 35.50 44 VAL B O 1
ATOM 1555 N N . GLY B 1 45 ? -23.781 25.781 7.165 1.00 40.29 45 GLY B N 1
ATOM 1556 C CA . GLY B 1 45 ? -22.916 26.858 6.640 1.00 39.05 45 GLY B CA 1
ATOM 1557 C C . GLY B 1 45 ? -22.691 27.898 7.742 1.00 45.21 45 GLY B C 1
ATOM 1558 O O . GLY B 1 45 ? -23.109 27.727 8.884 1.00 44.13 45 GLY B O 1
ATOM 1559 N N . GLU B 1 46 ? -22.106 29.027 7.397 1.00 49.73 46 GLU B N 1
ATOM 1560 C CA . GLU B 1 46 ? -21.904 30.059 8.392 1.00 51.77 46 GLU B CA 1
ATOM 1561 C C . GLU B 1 46 ? -23.215 30.689 8.809 1.00 49.18 46 GLU B C 1
ATOM 1562 O O . GLU B 1 46 ? -24.216 30.617 8.125 1.00 44.11 46 GLU B O 1
ATOM 1568 N N . LYS B 1 47 ? -23.184 31.315 9.965 1.00 47.40 47 LYS B N 1
ATOM 1569 C CA . LYS B 1 47 ? -24.366 31.825 10.599 1.00 49.39 47 LYS B CA 1
ATOM 1570 C C . LYS B 1 47 ? -24.911 33.030 9.856 1.00 46.88 47 LYS B C 1
ATOM 1571 O O . LYS B 1 47 ? -24.164 33.904 9.424 1.00 44.27 47 LYS B O 1
ATOM 1577 N N . THR B 1 48 ? -26.217 33.112 9.699 1.00 46.52 48 THR B N 1
ATOM 1578 C CA . THR B 1 48 ? -26.815 34.253 9.060 1.00 44.34 48 THR B CA 1
ATOM 1579 C C . THR B 1 48 ? -27.511 35.137 10.104 1.00 52.03 48 THR B C 1
ATOM 1580 O O . THR B 1 48 ? -28.113 34.646 11.065 1.00 49.50 48 THR B O 1
ATOM 1584 N N . ASP B 1 49 ? -27.409 36.452 9.903 1.00 51.62 49 ASP B N 1
ATOM 1585 C CA . ASP B 1 49 ? -28.184 37.433 10.651 1.00 54.21 49 ASP B CA 1
ATOM 1586 C C . ASP B 1 49 ? -29.666 37.321 10.310 1.00 53.45 49 ASP B C 1
ATOM 1587 O O . ASP B 1 49 ? -30.502 37.695 11.086 1.00 50.12 49 ASP B O 1
ATOM 1592 N N . HIS B 1 50 ? -29.988 36.844 9.112 1.00 55.46 50 HIS B N 1
ATOM 1593 C CA . HIS B 1 50 ? -31.398 36.794 8.676 1.00 58.20 50 HIS B CA 1
ATOM 1594 C C . HIS B 1 50 ? -32.163 35.490 9.024 1.00 53.06 50 HIS B C 1
ATOM 1595 O O . HIS B 1 50 ? -32.474 34.688 8.137 1.00 53.37 50 HIS B O 1
ATOM 1602 N N . VAL B 1 51 ? -32.436 35.307 10.313 1.00 52.62 51 VAL B N 1
ATOM 1603 C CA . VAL B 1 51 ? -33.167 34.161 10.858 1.00 50.08 51 VAL B CA 1
ATOM 1604 C C . VAL B 1 51 ? -34.698 34.273 10.613 1.00 49.56 51 VAL B C 1
ATOM 1605 O O . VAL B 1 51 ? -35.389 33.283 10.431 1.00 47.94 51 VAL B O 1
ATOM 1609 N N . GLU B 1 52 ? -35.203 35.486 10.596 1.00 45.81 52 GLU B N 1
ATOM 1610 C CA . GLU B 1 52 ? -36.592 35.761 10.340 1.00 50.83 52 GLU B CA 1
ATOM 1611 C C . GLU B 1 52 ? -36.655 36.799 9.212 1.00 53.19 52 GLU B C 1
ATOM 1612 O O . GLU B 1 52 ? -35.976 37.804 9.259 1.00 50.21 52 GLU B O 1
ATOM 1618 N N . ILE B 1 53 ? -37.461 36.542 8.188 1.00 49.62 53 ILE B N 1
ATOM 1619 C CA . ILE B 1 53 ? -37.520 37.449 7.064 1.00 53.46 53 ILE B CA 1
ATOM 1620 C C . ILE B 1 53 ? -38.951 37.919 6.869 1.00 53.03 53 ILE B C 1
ATOM 1621 O O . ILE B 1 53 ? -39.855 37.085 6.642 1.00 52.51 53 ILE B O 1
ATOM 1626 N N . ASN B 1 54 ? -39.183 39.235 6.962 1.00 48.51 54 ASN B N 1
ATOM 1627 C CA . ASN B 1 54 ? -40.524 39.749 6.656 1.00 53.27 54 ASN B CA 1
ATOM 1628 C C . ASN B 1 54 ? -40.656 39.757 5.179 1.00 48.69 54 ASN B C 1
ATOM 1629 O O . ASN B 1 54 ? -39.672 39.919 4.460 1.00 55.26 54 ASN B O 1
ATOM 1634 N N . LEU B 1 55 ? -41.865 39.548 4.710 1.00 51.35 55 LEU B N 1
ATOM 1635 C CA . LEU B 1 55 ? -42.045 39.425 3.264 1.00 62.99 55 LEU B CA 1
ATOM 1636 C C . LEU B 1 55 ? -41.854 40.782 2.519 1.00 60.43 55 LEU B C 1
ATOM 1637 O O . LEU B 1 55 ? -41.988 41.848 3.109 1.00 58.31 55 LEU B O 1
ATOM 1642 N N . GLY B 1 56 ? -41.549 40.689 1.224 1.00 72.03 56 GLY B N 1
ATOM 1643 C CA . GLY B 1 56 ? -41.140 41.797 0.358 1.00 67.78 56 GLY B CA 1
ATOM 1644 C C . GLY B 1 56 ? -39.639 41.821 0.202 1.00 72.96 56 GLY B C 1
ATOM 1645 O O . GLY B 1 56 ? -39.123 42.227 -0.850 1.00 67.86 56 GLY B O 1
ATOM 1646 N N . ASP B 1 57 ? -38.940 41.390 1.269 1.00 85.92 57 ASP B N 1
ATOM 1647 C CA . ASP B 1 57 ? -37.452 41.319 1.320 1.00 77.50 57 ASP B CA 1
ATOM 1648 C C . ASP B 1 57 ? -36.833 40.102 0.627 1.00 76.73 57 ASP B C 1
ATOM 1649 O O . ASP B 1 57 ? -36.725 38.994 1.226 1.00 54.26 57 ASP B O 1
ATOM 1654 N N . GLY B 1 58 ? -36.465 40.344 -0.646 1.00 64.21 58 GLY B N 1
ATOM 1655 C CA . GLY B 1 58 ? -35.492 39.527 -1.364 1.00 61.36 58 GLY B CA 1
ATOM 1656 C C . GLY B 1 58 ? -35.967 38.332 -2.159 1.00 49.16 58 GLY B C 1
ATOM 1657 O O . GLY B 1 58 ? -37.182 38.111 -2.377 1.00 45.01 58 GLY B O 1
ATOM 1658 N N . LEU B 1 59 ? -34.968 37.611 -2.657 1.00 45.80 59 LEU B N 1
ATOM 1659 C CA . LEU B 1 59 ? -35.144 36.357 -3.354 1.00 42.40 59 LEU B CA 1
ATOM 1660 C C . LEU B 1 59 ? -36.003 35.418 -2.480 1.00 43.66 59 LEU B C 1
ATOM 1661 O O . LEU B 1 59 ? -36.918 34.780 -2.996 1.00 42.97 59 LEU B O 1
ATOM 1666 N N . CYS B 1 60 ? -35.767 35.417 -1.166 1.00 40.23 60 CYS B N 1
ATOM 1667 C CA . CYS B 1 60 ? -36.522 34.524 -0.270 1.00 41.36 60 CYS B CA 1
ATOM 1668 C C . CYS B 1 60 ? -37.997 34.837 -0.317 1.00 41.41 60 CYS B C 1
ATOM 1669 O O . CYS B 1 60 ? -38.819 33.946 -0.461 1.00 38.46 60 CYS B O 1
ATOM 1672 N N . SER B 1 61 ? -38.347 36.106 -0.212 1.00 40.50 61 SER B N 1
ATOM 1673 C CA . SER B 1 61 ? -39.747 36.475 -0.265 1.00 43.07 61 SER B CA 1
ATOM 1674 C C . SER B 1 61 ? -40.324 36.212 -1.658 1.00 40.85 61 SER B C 1
ATOM 1675 O O . SER B 1 61 ? -41.508 35.867 -1.857 1.00 39.18 61 SER B O 1
ATOM 1678 N N . LEU B 1 62 ? -39.494 36.391 -2.644 1.00 43.59 62 LEU B N 1
ATOM 1679 C CA . LEU B 1 62 ? -39.987 36.399 -4.025 1.00 45.12 62 LEU B CA 1
ATOM 1680 C C . LEU B 1 62 ? -40.418 34.997 -4.429 1.00 46.76 62 LEU B C 1
ATOM 1681 O O . LEU B 1 62 ? -41.443 34.821 -5.065 1.00 43.88 62 LEU B O 1
ATOM 1686 N N . ALA B 1 63 ? -39.619 33.991 -4.029 1.00 43.84 63 ALA B N 1
ATOM 1687 C CA . ALA B 1 63 ? -39.964 32.587 -4.324 1.00 47.16 63 ALA B CA 1
ATOM 1688 C C . ALA B 1 63 ? -41.330 32.231 -3.756 1.00 43.44 63 ALA B C 1
ATOM 1689 O O . ALA B 1 63 ? -42.119 31.543 -4.395 1.00 46.29 63 ALA B O 1
ATOM 1691 N N . VAL B 1 64 ? -41.653 32.756 -2.579 1.00 43.30 64 VAL B N 1
ATOM 1692 C CA . VAL B 1 64 ? -42.935 32.505 -1.962 1.00 42.65 64 VAL B CA 1
ATOM 1693 C C . VAL B 1 64 ? -44.034 33.306 -2.666 1.00 48.33 64 VAL B C 1
ATOM 1694 O O . VAL B 1 64 ? -45.120 32.762 -2.891 1.00 47.53 64 VAL B O 1
ATOM 1698 N N . LEU B 1 65 ? -43.768 34.559 -3.057 1.00 49.66 65 LEU B N 1
ATOM 1699 C CA . LEU B 1 65 ? -44.836 35.381 -3.660 1.00 54.59 65 LEU B CA 1
ATOM 1700 C C . LEU B 1 65 ? -45.162 34.953 -5.101 1.00 50.67 65 LEU B C 1
ATOM 1701 O O . LEU B 1 65 ? -46.306 34.984 -5.500 1.00 54.49 65 LEU B O 1
ATOM 1706 N N . LYS B 1 66 ? -44.168 34.506 -5.854 1.00 47.20 66 LYS B N 1
ATOM 1707 C CA . LYS B 1 66 ? -44.378 34.009 -7.205 1.00 48.87 66 LYS B CA 1
ATOM 1708 C C . LYS B 1 66 ? -44.648 32.532 -7.215 1.00 47.92 66 LYS B C 1
ATOM 1709 O O . LYS B 1 66 ? -45.056 31.975 -8.242 1.00 45.18 66 LYS B O 1
ATOM 1715 N N . ASN B 1 67 ? -44.358 31.861 -6.111 1.00 46.04 67 ASN B N 1
ATOM 1716 C CA . ASN B 1 67 ? -44.557 30.423 -6.043 1.00 46.38 67 ASN B CA 1
ATOM 1717 C C . ASN B 1 67 ? -43.786 29.708 -7.115 1.00 41.44 67 ASN B C 1
ATOM 1718 O O . ASN B 1 67 ? -44.273 28.830 -7.756 1.00 38.74 67 ASN B O 1
ATOM 1723 N N . ASP B 1 68 ? -42.544 30.084 -7.289 1.00 36.97 68 ASP B N 1
ATOM 1724 C CA . ASP B 1 68 ? -41.722 29.443 -8.242 1.00 42.78 68 ASP B CA 1
ATOM 1725 C C . ASP B 1 68 ? -40.274 29.605 -7.806 1.00 42.33 68 ASP B C 1
ATOM 1726 O O . ASP B 1 68 ? -39.968 30.397 -6.922 1.00 41.03 68 ASP B O 1
ATOM 1731 N N . ILE B 1 69 ? -39.406 28.847 -8.454 1.00 38.70 69 ILE B N 1
ATOM 1732 C CA . ILE B 1 69 ? -38.000 28.997 -8.331 1.00 40.50 69 ILE B CA 1
ATOM 1733 C C . ILE B 1 69 ? -37.477 30.393 -8.669 1.00 45.20 69 ILE B C 1
ATOM 1734 O O . ILE B 1 69 ? -37.944 31.031 -9.595 1.00 38.18 69 ILE B O 1
ATOM 1739 N N . VAL B 1 70 ? -36.561 30.887 -7.839 1.00 43.33 70 VAL B N 1
ATOM 1740 C CA . VAL B 1 70 ? -35.778 32.073 -8.157 1.00 46.00 70 VAL B CA 1
ATOM 1741 C C . VAL B 1 70 ? -34.323 31.687 -8.106 1.00 42.56 70 VAL B C 1
ATOM 1742 O O . VAL B 1 70 ? -33.829 31.276 -7.078 1.00 40.94 70 VAL B O 1
ATOM 1746 N N . ASN B 1 71 ? -33.654 31.783 -9.249 1.00 42.02 71 ASN B N 1
ATOM 1747 C CA . ASN B 1 71 ? -32.265 31.407 -9.373 1.00 46.02 71 ASN B CA 1
ATOM 1748 C C . ASN B 1 71 ? -31.479 32.632 -9.870 1.00 52.04 71 ASN B C 1
ATOM 1749 O O . ASN B 1 71 ? -31.651 33.060 -11.000 1.00 48.92 71 ASN B O 1
ATOM 1754 N N . GLU B 1 72 ? -30.666 33.211 -9.003 1.00 45.49 72 GLU B N 1
ATOM 1755 C CA . GLU B 1 72 ? -29.962 34.426 -9.292 1.00 41.15 72 GLU B CA 1
ATOM 1756 C C . GLU B 1 72 ? -28.510 34.043 -9.502 1.00 39.25 72 GLU B C 1
ATOM 1757 O O . GLU B 1 72 ? -27.809 33.597 -8.581 1.00 36.66 72 GLU B O 1
ATOM 1763 N N . TYR B 1 73 ? -28.055 34.160 -10.732 1.00 37.46 73 TYR B N 1
ATOM 1764 C CA . TYR B 1 73 ? -26.738 33.664 -11.111 1.00 45.48 73 TYR B CA 1
ATOM 1765 C C . TYR B 1 73 ? -25.628 34.661 -10.832 1.00 45.75 73 TYR B C 1
ATOM 1766 O O . TYR B 1 73 ? -24.419 34.281 -10.763 1.00 48.37 73 TYR B O 1
ATOM 1775 N N . ASP B 1 74 ? -26.007 35.920 -10.608 1.00 45.30 74 ASP B N 1
ATOM 1776 C CA . ASP B 1 74 ? -25.019 36.943 -10.274 1.00 53.13 74 ASP B CA 1
ATOM 1777 C C . ASP B 1 74 ? -25.606 37.942 -9.313 1.00 54.36 74 ASP B C 1
ATOM 1778 O O . ASP B 1 74 ? -26.054 39.023 -9.691 1.00 53.83 74 ASP B O 1
ATOM 1783 N N . VAL B 1 75 ? -25.615 37.540 -8.053 1.00 55.10 75 VAL B N 1
ATOM 1784 C CA . VAL B 1 75 ? -26.235 38.284 -6.997 1.00 53.05 75 VAL B CA 1
ATOM 1785 C C . VAL B 1 75 ? -25.695 39.737 -6.936 1.00 55.57 75 VAL B C 1
ATOM 1786 O O . VAL B 1 75 ? -26.446 40.697 -6.631 1.00 51.97 75 VAL B O 1
ATOM 1790 N N . LYS B 1 76 ? -24.393 39.841 -7.206 1.00 56.33 76 LYS B N 1
ATOM 1791 C CA . LYS B 1 76 ? -23.641 41.077 -7.077 1.00 68.64 76 LYS B CA 1
ATOM 1792 C C . LYS B 1 76 ? -23.746 41.975 -8.297 1.00 70.01 76 LYS B C 1
ATOM 1793 O O . LYS B 1 76 ? -23.391 43.128 -8.217 1.00 80.25 76 LYS B O 1
ATOM 1799 N N . SER B 1 77 ? -24.243 41.478 -9.418 1.00 81.44 77 SER B N 1
ATOM 1800 C CA . SER B 1 77 ? -24.489 42.378 -10.562 1.00 77.35 77 SER B CA 1
ATOM 1801 C C . SER B 1 77 ? -25.964 42.703 -10.640 1.00 73.89 77 SER B C 1
ATOM 1802 O O . SER B 1 77 ? -26.422 43.306 -11.588 1.00 84.70 77 SER B O 1
ATOM 1805 N N . ASN B 1 78 ? -26.702 42.302 -9.624 1.00 66.17 78 ASN B N 1
ATOM 1806 C CA . ASN B 1 78 ? -28.095 42.579 -9.589 1.00 70.90 78 ASN B CA 1
ATOM 1807 C C . ASN B 1 78 ? -28.160 43.653 -8.538 1.00 72.57 78 ASN B C 1
ATOM 1808 O O . ASN B 1 78 ? -27.916 43.392 -7.338 1.00 73.60 78 ASN B O 1
ATOM 1813 N N . PRO B 1 79 ? -28.456 44.884 -8.983 1.00 72.79 79 PRO B N 1
ATOM 1814 C CA . PRO B 1 79 ? -28.497 46.006 -8.065 1.00 65.46 79 PRO B CA 1
ATOM 1815 C C . PRO B 1 79 ? -29.816 46.071 -7.271 1.00 64.91 79 PRO B C 1
ATOM 1816 O O . PRO B 1 79 ? -29.986 47.012 -6.455 1.00 50.60 79 PRO B O 1
ATOM 1820 N N . LYS B 1 80 ? -30.742 45.122 -7.500 1.00 61.62 80 LYS B N 1
ATOM 1821 C CA . LYS B 1 80 ? -31.996 45.090 -6.725 1.00 62.92 80 LYS B CA 1
ATOM 1822 C C . LYS B 1 80 ? -31.971 44.130 -5.573 1.00 57.56 80 LYS B C 1
ATOM 1823 O O . LYS B 1 80 ? -32.881 44.190 -4.755 1.00 56.55 80 LYS B O 1
ATOM 1829 N N . TYR B 1 81 ? -30.918 43.295 -5.466 1.00 60.38 81 TYR B N 1
ATOM 1830 C CA . TYR B 1 81 ? -30.703 42.565 -4.214 1.00 69.60 81 TYR B CA 1
ATOM 1831 C C . TYR B 1 81 ? -29.250 42.349 -3.631 1.00 67.68 81 TYR B C 1
ATOM 1832 O O . TYR B 1 81 ? -28.258 42.343 -4.364 1.00 71.82 81 TYR B O 1
ATOM 1841 N N . LEU B 1 82 ? -29.182 42.287 -2.283 1.00 69.56 82 LEU B N 1
ATOM 1842 C CA . LEU B 1 82 ? -27.989 41.892 -1.474 1.00 76.09 82 LEU B CA 1
ATOM 1843 C C . LEU B 1 82 ? -28.111 40.481 -0.912 1.00 72.48 82 LEU B C 1
ATOM 1844 O O . LEU B 1 82 ? -29.050 40.205 -0.160 1.00 72.69 82 LEU B O 1
ATOM 1849 N N . ALA B 1 83 ? -27.154 39.612 -1.203 1.00 71.94 83 ALA B N 1
ATOM 1850 C CA . ALA B 1 83 ? -27.026 38.379 -0.419 1.00 66.84 83 ALA B CA 1
ATOM 1851 C C . ALA B 1 83 ? -26.832 38.685 1.122 1.00 64.74 83 ALA B C 1
ATOM 1852 O O . ALA B 1 83 ? -26.734 39.866 1.534 1.00 55.33 83 ALA B O 1
ATOM 1854 N N . SER B 1 84 ? -26.771 37.617 1.940 1.00 59.81 84 SER B N 1
ATOM 1855 C CA . SER B 1 84 ? -26.535 37.700 3.398 1.00 57.49 84 SER B CA 1
ATOM 1856 C C . SER B 1 84 ? -25.058 37.625 3.740 1.00 55.56 84 SER B C 1
ATOM 1857 O O . SER B 1 84 ? -24.710 37.849 4.879 1.00 50.27 84 SER B O 1
ATOM 1860 N N . PHE B 1 85 ? -24.224 37.194 2.781 1.00 50.06 85 PHE B N 1
ATOM 1861 C CA . PHE B 1 85 ? -22.806 36.999 2.959 1.00 45.01 85 PHE B CA 1
ATOM 1862 C C . PHE B 1 85 ? -22.045 37.630 1.806 1.00 50.00 85 PHE B C 1
ATOM 1863 O O . PHE B 1 85 ? -22.429 37.448 0.630 1.00 45.96 85 PHE B O 1
ATOM 1871 N N . PRO B 1 86 ? -20.926 38.311 2.113 1.00 53.78 86 PRO B N 1
ATOM 1872 C CA . PRO B 1 86 ? -20.153 38.961 1.032 1.00 52.81 86 PRO B CA 1
ATOM 1873 C C . PRO B 1 86 ? -19.520 38.028 0.023 1.00 50.77 86 PRO B C 1
ATOM 1874 O O . PRO B 1 86 ? -19.316 38.413 -1.128 1.00 50.91 86 PRO B O 1
ATOM 1878 N N . SER B 1 87 ? -19.202 36.802 0.393 1.00 46.24 87 SER B N 1
ATOM 1879 C CA . SER B 1 87 ? -18.642 35.915 -0.620 1.00 46.90 87 SER B CA 1
ATOM 1880 C C . SER B 1 87 ? -19.704 35.387 -1.617 1.00 39.14 87 SER B C 1
ATOM 1881 O O . SER B 1 87 ? -19.345 34.900 -2.646 1.00 41.00 87 SER B O 1
ATOM 1884 N N . THR B 1 88 ? -20.985 35.490 -1.300 1.00 39.20 88 THR B N 1
ATOM 1885 C CA . THR B 1 88 ? -22.005 34.865 -2.120 1.00 41.58 88 THR B CA 1
ATOM 1886 C C . THR B 1 88 ? -22.099 35.495 -3.490 1.00 41.95 88 THR B C 1
ATOM 1887 O O . THR B 1 88 ? -22.233 36.707 -3.591 1.00 47.40 88 THR B O 1
ATOM 1891 N N . GLN B 1 89 ? -22.011 34.694 -4.537 1.00 44.94 89 GLN B N 1
ATOM 1892 C CA . GLN B 1 89 ? -22.171 35.189 -5.925 1.00 46.77 89 GLN B CA 1
ATOM 1893 C C . GLN B 1 89 ? -23.415 34.720 -6.667 1.00 44.92 89 GLN B C 1
ATOM 1894 O O . GLN B 1 89 ? -23.882 35.415 -7.543 1.00 41.42 89 GLN B O 1
ATOM 1900 N N . SER B 1 90 ? -23.933 33.539 -6.340 1.00 44.77 90 SER B N 1
ATOM 1901 C CA . SER B 1 90 ? -25.251 33.131 -6.833 1.00 41.14 90 SER B CA 1
ATOM 1902 C C . SER B 1 90 ? -26.097 32.568 -5.715 1.00 38.79 90 SER B C 1
ATOM 1903 O O . SER B 1 90 ? -25.592 32.143 -4.652 1.00 37.23 90 SER B O 1
ATOM 1906 N N . GLU B 1 91 ? -27.399 32.570 -5.910 1.00 39.73 91 GLU B N 1
ATOM 1907 C CA . GLU B 1 91 ? -28.325 32.053 -4.861 1.00 39.42 91 GLU B CA 1
ATOM 1908 C C . GLU B 1 91 ? -29.556 31.517 -5.512 1.00 42.52 91 GLU B C 1
ATOM 1909 O O . GLU B 1 91 ? -30.049 32.108 -6.481 1.00 40.53 91 GLU B O 1
ATOM 1915 N N . ILE B 1 92 ? -30.057 30.398 -4.997 1.00 38.49 92 ILE B N 1
ATOM 1916 C CA . ILE B 1 92 ? -31.308 29.841 -5.522 1.00 37.39 92 ILE B CA 1
ATOM 1917 C C . ILE B 1 92 ? -32.296 29.572 -4.393 1.00 36.77 92 ILE B C 1
ATOM 1918 O O . ILE B 1 92 ? -31.924 29.189 -3.317 1.00 33.72 92 ILE B O 1
ATOM 1923 N N . VAL B 1 93 ? -33.553 29.872 -4.636 1.00 37.18 93 VAL B N 1
ATOM 1924 C CA . VAL B 1 93 ? -34.580 29.694 -3.633 1.00 37.90 93 VAL B CA 1
ATOM 1925 C C . VAL B 1 93 ? -35.654 28.837 -4.257 1.00 38.33 93 VAL B C 1
ATOM 1926 O O . VAL B 1 93 ? -36.211 29.150 -5.332 1.00 35.84 93 VAL B O 1
ATOM 1930 N N . VAL B 1 94 ? -35.920 27.714 -3.625 1.00 35.18 94 VAL B N 1
ATOM 1931 C CA . VAL B 1 94 ? -36.899 26.753 -4.185 1.00 34.16 94 VAL B CA 1
ATOM 1932 C C . VAL B 1 94 ? -38.076 26.553 -3.255 1.00 32.43 94 VAL B C 1
ATOM 1933 O O . VAL B 1 94 ? -37.868 26.144 -2.114 1.00 36.11 94 VAL B O 1
ATOM 1937 N N . PRO B 1 95 ? -39.316 26.744 -3.738 1.00 34.70 95 PRO B N 1
ATOM 1938 C CA . PRO B 1 95 ? -40.447 26.666 -2.837 1.00 29.99 95 PRO B CA 1
ATOM 1939 C C . PRO B 1 95 ? -40.820 25.274 -2.448 1.00 37.20 95 PRO B C 1
ATOM 1940 O O . PRO B 1 95 ? -40.658 24.334 -3.225 1.00 33.55 95 PRO B O 1
ATOM 1944 N N . VAL B 1 96 ? -41.200 25.134 -1.190 1.00 38.28 96 VAL B N 1
ATOM 1945 C CA . VAL B 1 96 ? -41.757 23.911 -0.701 1.00 35.78 96 VAL B CA 1
ATOM 1946 C C . VAL B 1 96 ? -43.236 24.167 -0.545 1.00 35.10 96 VAL B C 1
ATOM 1947 O O . VAL B 1 96 ? -43.594 25.159 0.066 1.00 34.24 96 VAL B O 1
ATOM 1951 N N . ARG B 1 97 ? -44.074 23.269 -1.079 1.00 31.99 97 ARG B N 1
ATOM 1952 C CA . ARG B 1 97 ? -45.544 23.425 -1.032 1.00 38.35 97 ARG B CA 1
ATOM 1953 C C . ARG B 1 97 ? -46.357 22.444 -0.143 1.00 36.72 97 ARG B C 1
ATOM 1954 O O . ARG B 1 97 ? -45.895 21.381 0.217 1.00 39.12 97 ARG B O 1
ATOM 1962 N N . TYR B 1 98 ? -47.587 22.834 0.161 1.00 39.03 98 TYR B N 1
ATOM 1963 C CA . TYR B 1 98 ? -48.590 22.007 0.816 1.00 36.73 98 TYR B CA 1
ATOM 1964 C C . TYR B 1 98 ? -49.936 22.345 0.096 1.00 36.26 98 TYR B C 1
ATOM 1965 O O . TYR B 1 98 ? -50.281 23.496 -0.029 1.00 34.47 98 TYR B O 1
ATOM 1974 N N . GLN B 1 99 ? -50.606 21.347 -0.454 1.00 37.08 99 GLN B N 1
ATOM 1975 C CA . GLN B 1 99 ? -51.837 21.543 -1.245 1.00 37.40 99 GLN B CA 1
ATOM 1976 C C . GLN B 1 99 ? -51.661 22.666 -2.273 1.00 42.95 99 GLN B C 1
ATOM 1977 O O . GLN B 1 99 ? -52.455 23.584 -2.339 1.00 43.16 99 GLN B O 1
ATOM 1983 N N . GLY B 1 100 ? -50.550 22.608 -2.999 1.00 45.04 100 GLY B N 1
ATOM 1984 C CA . GLY B 1 100 ? -50.242 23.565 -4.059 1.00 47.80 100 GLY B CA 1
ATOM 1985 C C . GLY B 1 100 ? -49.766 24.957 -3.671 1.00 47.57 100 GLY B C 1
ATOM 1986 O O . GLY B 1 100 ? -49.448 25.720 -4.532 1.00 53.79 100 GLY B O 1
ATOM 1987 N N . GLU B 1 101 ? -49.702 25.289 -2.388 1.00 42.04 101 GLU B N 1
ATOM 1988 C CA . GLU B 1 101 ? -49.368 26.604 -1.967 1.00 40.67 101 GLU B CA 1
ATOM 1989 C C . GLU B 1 101 ? -48.004 26.570 -1.235 1.00 42.34 101 GLU B C 1
ATOM 1990 O O . GLU B 1 101 ? -47.690 25.650 -0.496 1.00 43.06 101 GLU B O 1
ATOM 1996 N N . PRO B 1 102 ? -47.204 27.612 -1.402 1.00 44.02 102 PRO B N 1
ATOM 1997 C CA . PRO B 1 102 ? -45.887 27.685 -0.729 1.00 43.47 102 PRO B CA 1
ATOM 1998 C C . PRO B 1 102 ? -46.055 27.754 0.765 1.00 42.58 102 PRO B C 1
ATOM 1999 O O . PRO B 1 102 ? -46.908 28.471 1.232 1.00 38.29 102 PRO B O 1
ATOM 2003 N N . ILE B 1 103 ? -45.331 26.914 1.497 1.00 36.86 103 ILE B N 1
ATOM 2004 C CA . ILE B 1 103 ? -45.318 26.950 2.953 1.00 34.74 103 ILE B CA 1
ATOM 2005 C C . ILE B 1 103 ? -43.928 27.237 3.466 1.00 32.35 103 ILE B C 1
ATOM 2006 O O . ILE B 1 103 ? -43.720 27.338 4.643 1.00 32.60 103 ILE B O 1
ATOM 2011 N N . GLY B 1 104 ? -42.965 27.372 2.569 1.00 34.24 104 GLY B N 1
ATOM 2012 C CA . GLY B 1 104 ? -41.548 27.375 2.950 1.00 37.13 104 GLY B CA 1
ATOM 2013 C C . GLY B 1 104 ? -40.686 27.343 1.698 1.00 35.92 104 GLY B C 1
ATOM 2014 O O . GLY B 1 104 ? -41.186 27.497 0.549 1.00 33.84 104 GLY B O 1
ATOM 2015 N N . GLU B 1 105 ? -39.405 27.130 1.889 1.00 32.27 105 GLU B N 1
ATOM 2016 C CA . GLU B 1 105 ? -38.473 27.161 0.807 1.00 31.16 105 GLU B CA 1
ATOM 2017 C C . GLU B 1 105 ? -37.184 26.596 1.251 1.00 33.93 105 GLU B C 1
ATOM 2018 O O . GLU B 1 105 ? -36.855 26.631 2.454 1.00 38.59 105 GLU B O 1
ATOM 2024 N N . ILE B 1 106 ? -36.430 26.068 0.284 1.00 34.37 106 ILE B N 1
ATOM 2025 C CA . ILE B 1 106 ? -35.023 25.752 0.463 1.00 35.23 106 ILE B CA 1
ATOM 2026 C C . ILE B 1 106 ? -34.178 26.913 -0.162 1.00 33.13 106 ILE B C 1
ATOM 2027 O O . ILE B 1 106 ? -34.417 27.377 -1.297 1.00 34.29 106 ILE B O 1
ATOM 2032 N N . ASP B 1 107 ? -33.222 27.406 0.574 1.00 34.00 107 ASP B N 1
ATOM 2033 C CA . ASP B 1 107 ? -32.439 28.581 0.120 1.00 34.96 107 ASP B CA 1
ATOM 2034 C C . ASP B 1 107 ? -30.991 28.176 0.121 1.00 34.07 107 ASP B C 1
ATOM 2035 O O . ASP B 1 107 ? -30.461 27.747 1.160 1.00 32.80 107 ASP B O 1
ATOM 2040 N N . ILE B 1 108 ? -30.338 28.312 -1.034 1.00 34.22 108 ILE B N 1
ATOM 2041 C CA . ILE B 1 108 ? -28.946 27.927 -1.165 1.00 32.86 108 ILE B CA 1
ATOM 2042 C C . ILE B 1 108 ? -28.090 29.019 -1.776 1.00 33.80 108 ILE B C 1
ATOM 2043 O O . ILE B 1 108 ? -28.466 29.601 -2.785 1.00 34.83 108 ILE B O 1
ATOM 2048 N N . ASP B 1 109 ? -26.933 29.284 -1.167 1.00 35.79 109 ASP B N 1
ATOM 2049 C CA . ASP B 1 109 ? -25.988 30.317 -1.614 1.00 38.06 109 ASP B CA 1
ATOM 2050 C C . ASP B 1 109 ? -24.755 29.640 -2.098 1.00 36.15 109 ASP B C 1
ATOM 2051 O O . ASP B 1 109 ? -24.299 28.726 -1.410 1.00 39.37 109 ASP B O 1
ATOM 2056 N N . SER B 1 110 ? -24.152 30.114 -3.192 1.00 33.73 110 SER B N 1
ATOM 2057 C CA . SER B 1 110 ? -22.842 29.651 -3.637 1.00 36.28 110 SER B CA 1
ATOM 2058 C C . SER B 1 110 ? -21.855 30.810 -3.670 1.00 38.24 110 SER B C 1
ATOM 2059 O O . SER B 1 110 ? -22.186 31.914 -4.123 1.00 36.71 110 SER B O 1
ATOM 2062 N N . ASP B 1 111 ? -20.620 30.542 -3.304 1.00 37.38 111 ASP B N 1
ATOM 2063 C CA . ASP B 1 111 ? -19.553 31.523 -3.590 1.00 43.57 111 ASP B CA 1
ATOM 2064 C C . ASP B 1 111 ? -19.194 31.646 -5.084 1.00 49.14 111 ASP B C 1
ATOM 2065 O O . ASP B 1 111 ? -18.447 32.548 -5.460 1.00 47.68 111 ASP B O 1
ATOM 2070 N N . LYS B 1 112 ? -19.705 30.743 -5.917 1.00 46.15 112 LYS B N 1
ATOM 2071 C CA . LYS B 1 112 ? -19.390 30.762 -7.323 1.00 48.59 112 LYS B CA 1
ATOM 2072 C C . LYS B 1 112 ? -20.481 31.441 -8.093 1.00 49.12 112 LYS B C 1
ATOM 2073 O O . LYS B 1 112 ? -21.656 31.401 -7.711 1.00 41.26 112 LYS B O 1
ATOM 2079 N N . LYS B 1 113 ? -20.083 32.094 -9.182 1.00 52.72 113 LYS B N 1
ATOM 2080 C CA . LYS B 1 113 ? -21.043 32.765 -10.069 1.00 48.66 113 LYS B CA 1
ATOM 2081 C C . LYS B 1 113 ? -21.825 31.739 -10.872 1.00 42.16 113 LYS B C 1
ATOM 2082 O O . LYS B 1 113 ? -21.259 30.727 -11.257 1.00 42.83 113 LYS B O 1
ATOM 2088 N N . ALA B 1 114 ? -23.113 31.978 -11.128 1.00 45.70 114 ALA B N 1
ATOM 2089 C CA . ALA B 1 114 ? -23.919 31.034 -11.954 1.00 46.24 114 ALA B CA 1
ATOM 2090 C C . ALA B 1 114 ? -23.723 29.600 -11.482 1.00 47.10 114 ALA B C 1
ATOM 2091 O O . ALA B 1 114 ? -23.446 28.703 -12.270 1.00 49.19 114 ALA B O 1
ATOM 2093 N N . ALA B 1 115 ? -23.803 29.377 -10.172 1.00 45.31 115 ALA B N 1
ATOM 2094 C CA . ALA B 1 115 ? -23.604 28.048 -9.631 1.00 43.31 115 ALA B CA 1
ATOM 2095 C C . ALA B 1 115 ? -24.699 27.050 -10.019 1.00 38.66 115 ALA B C 1
ATOM 2096 O O . ALA B 1 115 ? -24.435 25.870 -10.043 1.00 46.64 115 ALA B O 1
ATOM 2098 N N . PHE B 1 116 ? -25.908 27.502 -10.299 1.00 40.00 116 PHE B N 1
ATOM 2099 C CA . PHE B 1 116 ? -27.055 26.609 -10.333 1.00 42.43 116 PHE B CA 1
ATOM 2100 C C . PHE B 1 116 ? -27.564 26.472 -11.733 1.00 42.86 116 PHE B C 1
ATOM 2101 O O . PHE B 1 116 ? -28.099 27.429 -12.259 1.00 44.37 116 PHE B O 1
ATOM 2109 N N . SER B 1 117 ? -27.462 25.264 -12.281 1.00 36.31 117 SER B N 1
ATOM 2110 C CA . SER B 1 117 ? -27.862 24.963 -13.620 1.00 42.32 117 SER B CA 1
ATOM 2111 C C . SER B 1 117 ? -29.322 24.553 -13.608 1.00 43.01 117 SER B C 1
ATOM 2112 O O . SER B 1 117 ? -29.930 24.469 -12.554 1.00 44.52 117 SER B O 1
ATOM 2115 N N . LYS B 1 118 ? -29.884 24.300 -14.781 1.00 42.21 118 LYS B N 1
ATOM 2116 C CA . LYS B 1 118 ? -31.290 23.876 -14.889 1.00 43.10 118 LYS B CA 1
ATOM 2117 C C . LYS B 1 118 ? -31.461 22.452 -14.341 1.00 45.45 118 LYS B C 1
ATOM 2118 O O . LYS B 1 118 ? -32.557 22.062 -13.879 1.00 40.76 118 LYS B O 1
ATOM 2124 N N . GLU B 1 119 ? -30.357 21.714 -14.352 1.00 42.53 119 GLU B N 1
ATOM 2125 C CA . GLU B 1 119 ? -30.284 20.432 -13.717 1.00 48.50 119 GLU B CA 1
ATOM 2126 C C . GLU B 1 119 ? -30.299 20.546 -12.175 1.00 50.63 119 GLU B C 1
ATOM 2127 O O . GLU B 1 119 ? -30.904 19.714 -11.491 1.00 43.19 119 GLU B O 1
ATOM 2133 N N . ASP B 1 120 ? -29.615 21.531 -11.607 1.00 45.52 120 ASP B N 1
ATOM 2134 C CA . ASP B 1 120 ? -29.817 21.804 -10.197 1.00 39.80 120 ASP B CA 1
ATOM 2135 C C . ASP B 1 120 ? 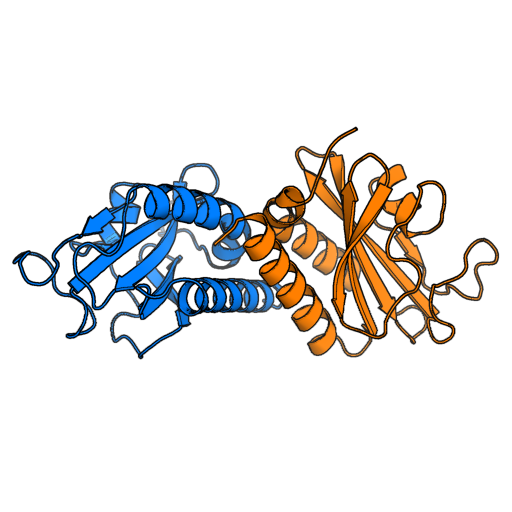-31.267 22.158 -9.918 1.00 40.59 120 ASP B C 1
ATOM 2136 O O . ASP B 1 120 ? -31.802 21.750 -8.864 1.00 43.64 120 ASP B O 1
ATOM 2141 N N . GLU B 1 121 ? -31.927 22.933 -10.789 1.00 34.07 121 GLU B N 1
ATOM 2142 C CA . GLU B 1 121 ? -33.247 23.346 -10.478 1.00 36.15 121 GLU B CA 1
ATOM 2143 C C . GLU B 1 121 ? -34.173 22.135 -10.370 1.00 41.51 121 GLU B C 1
ATOM 2144 O O . GLU B 1 121 ? -35.022 22.099 -9.473 1.00 36.10 121 GLU B O 1
ATOM 2150 N N . ALA B 1 122 ? -34.035 21.194 -11.312 1.00 40.50 122 ALA B N 1
ATOM 2151 C CA . ALA B 1 122 ? -34.945 20.058 -11.393 1.00 42.28 122 ALA B CA 1
ATOM 2152 C C . ALA B 1 122 ? -34.724 19.175 -10.176 1.00 37.80 122 ALA B C 1
ATOM 2153 O O . ALA B 1 122 ? -35.654 18.709 -9.566 1.00 40.36 122 ALA B O 1
ATOM 2155 N N . MET B 1 123 ? -33.472 18.994 -9.798 1.00 38.39 123 MET B N 1
ATOM 2156 C CA . MET B 1 123 ? -33.176 18.171 -8.666 1.00 38.70 123 MET B CA 1
ATOM 2157 C C . MET B 1 123 ? -33.697 18.809 -7.369 1.00 36.14 123 MET B C 1
ATOM 2158 O O . MET B 1 123 ? -34.375 18.167 -6.567 1.00 34.52 123 MET B O 1
ATOM 2163 N N . LEU B 1 124 ? -33.440 20.109 -7.192 1.00 34.53 124 LEU B N 1
ATOM 2164 C CA . LEU B 1 124 ? -33.903 20.774 -6.011 1.00 37.40 124 LEU B CA 1
ATOM 2165 C C . LEU B 1 124 ? -35.419 20.804 -5.960 1.00 34.02 124 LEU B C 1
ATOM 2166 O O . LEU B 1 124 ? -35.973 20.678 -4.883 1.00 32.51 124 LEU B O 1
ATOM 2171 N N . SER B 1 125 ? -36.083 20.978 -7.094 1.00 35.09 125 SER B N 1
ATOM 2172 C CA . SER B 1 125 ? -37.562 20.883 -7.096 1.00 35.34 125 SER B CA 1
ATOM 2173 C C . SER B 1 125 ? -38.024 19.553 -6.572 1.00 37.78 125 SER B C 1
ATOM 2174 O O . SER B 1 125 ? -39.050 19.498 -5.878 1.00 33.02 125 SER B O 1
ATOM 2177 N N . SER B 1 126 ? -37.337 18.503 -6.998 1.00 35.39 126 SER B N 1
ATOM 2178 C CA . SER B 1 126 ? -37.711 17.109 -6.624 1.00 40.91 126 SER B CA 1
ATOM 2179 C C . SER B 1 126 ? -37.540 16.916 -5.129 1.00 33.72 126 SER B C 1
ATOM 2180 O O . SER B 1 126 ? -38.453 16.455 -4.449 1.00 33.92 126 SER B O 1
ATOM 2183 N N . ILE B 1 127 ? -36.426 17.425 -4.618 1.00 34.22 127 ILE B N 1
ATOM 2184 C CA . ILE B 1 127 ? -36.149 17.400 -3.170 1.00 36.04 127 ILE B CA 1
ATOM 2185 C C . ILE B 1 127 ? -37.188 18.157 -2.346 1.00 37.80 127 ILE B C 1
ATOM 2186 O O . ILE B 1 127 ? -37.604 17.677 -1.278 1.00 37.55 127 ILE B O 1
ATOM 2191 N N . ALA B 1 128 ? -37.603 19.321 -2.838 1.00 32.00 128 ALA B N 1
ATOM 2192 C CA . ALA B 1 128 ? -38.590 20.104 -2.161 1.00 33.85 128 ALA B CA 1
ATOM 2193 C C . ALA B 1 128 ? -39.868 19.336 -2.059 1.00 29.69 128 ALA B C 1
ATOM 2194 O O . ALA B 1 128 ? -40.546 19.367 -1.043 1.00 33.91 128 ALA B O 1
ATOM 2196 N N . ASP B 1 129 ? -40.255 18.678 -3.132 1.00 34.32 129 ASP B N 1
ATOM 2197 C CA . ASP B 1 129 ? -41.467 17.820 -3.083 1.00 34.33 129 ASP B CA 1
ATOM 2198 C C . ASP B 1 129 ? -41.348 16.676 -2.114 1.00 32.09 129 ASP B C 1
ATOM 2199 O O . ASP B 1 129 ? -42.264 16.428 -1.351 1.00 33.06 129 ASP B O 1
ATOM 2204 N N . LEU B 1 130 ? -40.184 16.075 -2.046 1.00 35.73 130 LEU B N 1
ATOM 2205 C CA . LEU B 1 130 ? -39.990 14.909 -1.231 1.00 31.03 130 LEU B CA 1
ATOM 2206 C C . LEU B 1 130 ? -39.996 15.256 0.269 1.00 34.97 130 LEU B C 1
ATOM 2207 O O . LEU B 1 130 ? -40.470 14.447 1.103 1.00 29.65 130 LEU B O 1
ATOM 2212 N N . MET B 1 131 ? -39.479 16.436 0.588 1.00 34.62 131 MET B N 1
ATOM 2213 C CA . MET B 1 131 ? -39.423 16.949 1.947 1.00 30.43 131 MET B CA 1
ATOM 2214 C C . MET B 1 131 ? -40.676 17.656 2.344 1.00 28.94 131 MET B C 1
ATOM 2215 O O . MET B 1 131 ? -40.807 18.038 3.495 1.00 31.92 131 MET B O 1
ATOM 2220 N N . ALA B 1 132 ? -41.588 17.913 1.435 1.00 32.86 132 ALA B N 1
ATOM 2221 C CA . ALA B 1 132 ? -42.747 18.750 1.798 1.00 32.26 132 ALA B CA 1
ATOM 2222 C C . ALA B 1 132 ? -43.521 18.363 3.040 1.00 33.11 132 ALA B C 1
ATOM 2223 O O . ALA B 1 132 ? -43.881 19.267 3.844 1.00 29.84 132 ALA B O 1
ATOM 2225 N N . PRO B 1 133 ? -43.769 17.065 3.231 1.00 31.54 133 PRO B N 1
ATOM 2226 C CA . PRO B 1 133 ? -44.627 16.682 4.358 1.00 32.45 133 PRO B CA 1
ATOM 2227 C C . PRO B 1 133 ? -43.920 16.944 5.671 1.00 32.08 133 PRO B C 1
ATOM 2228 O O . PRO B 1 133 ? -44.527 17.405 6.683 1.00 27.15 133 PRO B O 1
ATOM 2232 N N . LEU B 1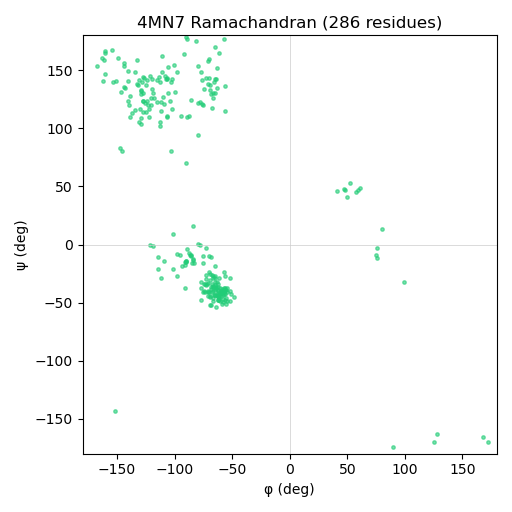 134 ? -42.606 16.831 5.624 1.00 29.42 134 LEU B N 1
ATOM 2233 C CA . LEU B 1 134 ? -41.787 17.173 6.790 1.00 28.99 134 LEU B CA 1
ATOM 2234 C C . LEU B 1 134 ? -41.793 18.656 7.073 1.00 34.23 134 LEU B C 1
ATOM 2235 O O . LEU B 1 134 ? -42.090 19.076 8.178 1.00 35.45 134 LEU B O 1
ATOM 2240 N N . VAL B 1 135 ? -41.496 19.458 6.056 1.00 31.27 135 VAL B N 1
ATOM 2241 C CA . VAL B 1 135 ? -41.441 20.895 6.228 1.00 29.74 135 VAL B CA 1
ATOM 2242 C C . VAL B 1 135 ? -42.746 21.418 6.756 1.00 29.10 135 VAL B C 1
ATOM 2243 O O . VAL B 1 135 ? -42.762 22.274 7.614 1.00 29.43 135 VAL B O 1
ATOM 2247 N N . HIS B 1 136 ? -43.840 20.873 6.280 1.00 28.64 136 HIS B N 1
ATOM 2248 C CA . HIS B 1 136 ? -45.176 21.243 6.770 1.00 35.01 136 HIS B CA 1
ATOM 2249 C C . HIS B 1 136 ? -45.418 21.188 8.298 1.00 31.90 136 HIS B C 1
ATOM 2250 O O . HIS B 1 136 ? -46.247 21.970 8.813 1.00 31.49 136 HIS B O 1
ATOM 2257 N N . GLU B 1 137 ? -44.710 20.309 9.014 1.00 30.17 137 GLU B N 1
ATOM 2258 C CA . GLU B 1 137 ? -44.818 20.311 10.462 1.00 29.73 137 GLU B CA 1
ATOM 2259 C C . GLU B 1 137 ? -44.497 21.652 11.065 1.00 32.10 137 GLU B C 1
ATOM 2260 O O . GLU B 1 137 ? -45.022 21.985 12.110 1.00 35.03 137 GLU B O 1
ATOM 2266 N N . PHE B 1 138 ? -43.668 22.445 10.379 1.00 31.93 138 PHE B N 1
ATOM 2267 C CA . PHE B 1 138 ? -43.325 23.773 10.902 1.00 30.23 138 PHE B CA 1
ATOM 2268 C C . PHE B 1 138 ? -44.262 24.917 10.459 1.00 33.60 138 PHE B C 1
ATOM 2269 O O . PHE B 1 138 ? -44.183 26.009 11.034 1.00 36.66 138 PHE B O 1
ATOM 2277 N N . PHE B 1 139 ? -45.094 24.695 9.447 1.00 36.28 139 PHE B N 1
ATOM 2278 C CA . PHE B 1 139 ? -45.944 25.744 8.925 1.00 37.83 139 PHE B CA 1
ATOM 2279 C C . PHE B 1 139 ? -46.995 26.189 9.934 1.00 38.12 139 PHE B C 1
ATOM 2280 O O . PHE B 1 139 ? -47.732 25.386 10.438 1.00 37.94 139 PHE B O 1
ATOM 2288 N N . VAL B 1 140 ? -47.116 27.484 10.153 1.00 36.20 140 VAL B N 1
ATOM 2289 C CA . VAL B 1 140 ? -48.228 28.020 10.935 1.00 41.79 140 VAL B CA 1
ATOM 2290 C C . VAL B 1 140 ? -48.928 29.070 10.085 1.00 39.45 140 VAL B C 1
ATOM 2291 O O . VAL B 1 140 ? -48.335 30.075 9.698 1.00 43.26 140 VAL B O 1
ATOM 2295 N N . LYS B 1 141 ? -50.153 28.798 9.702 1.00 44.32 141 LYS B N 1
ATOM 2296 C CA . LYS B 1 141 ? -50.850 29.681 8.771 1.00 48.37 141 LYS B CA 1
ATOM 2297 C C . LYS B 1 141 ? -51.030 31.091 9.345 1.00 47.80 141 LYS B C 1
ATOM 2298 O O . LYS B 1 141 ? -50.855 31.311 10.541 1.00 40.88 141 LYS B O 1
ATOM 2304 N N . LEU B 1 142 ? -51.361 32.033 8.461 1.00 54.96 142 LEU B N 1
ATOM 2305 C CA . LEU B 1 142 ? -52.006 33.307 8.866 1.00 65.24 142 LEU B CA 1
ATOM 2306 C C . LEU B 1 142 ? -53.526 33.160 8.968 1.00 55.87 142 LEU B C 1
ATOM 2307 O O . LEU B 1 142 ? -54.091 33.654 9.931 1.00 68.89 142 LEU B O 1
#

Foldseek 3Di:
DVLLVVLLVVQQVVQVCVPVVAPFWAKKWKWFAAQQWTATSYMDHDDFPPGIGHQDDELQNVCQVVVAKDKAQAQVVPVRYDDRDPLFGIKMWGFQDDPSHGGIIMITTGSDGRRADPVNRVVRNVVSDVSRVSSCVRGHYNDDPVPD/DDLLVVLLVVQQVVQVVVPVVAVFWAKKFKWFAAPQWTATRYMDHDDFPPRIGHAPADLQNVCQVVVAKDKAQAQPVDPVDDDRDVLFGIKIWGFADDPSHGGIIMITTGSHGRRADVVNRVVRNVVSDVSNVSSVVPGHDD

Sequence (290 aa):
MDLKEFARSQMQAACQYLKEKNPKYDWVGFYVLEHGKLKLEAFVGEKTDHVEINLGDGLCSLAVLKNDIVNEYDVKSNPKYLASFPSTQSEIVVPVRYQGEPIGEIDIDSDKKAAFSKEDEAMLSSIADLMAPLVHEFFVKLEHHHHHMDLKEFARSQMQAACQYLKEKNPKYDWVGFYVLEHGKLKLEAFVGEKTDHVEINLGDGLCSLAVLKNDIVNEYDVKSNPKYLASFPSTQSEIVVPVRYQGEPIGEIDIDSDKKAAFSKEDEAMLSSIADLMAPLVHEFFVKL